Protein AF-A0A8T0U6A4-F1 (afdb_monomer_lite)

Foldseek 3Di:
DDDDDDDDDDDDDDPDDPPVLVVLVVQLVVCCVVLVVLLVVLVVQLVVLVVVLVVLLVVLVVVLVVLVVDQDPDDPVVNVVSVVVSVVSVVVNVVSNVVSVVSNVLSVLLSVVSVVLSVCSSPDDPVVNVVLVVLQVVLVVCLLVVVLVVSVVSCVVVVNPSSHDSVVSVLVVVCVVCVVVLNLVSVLVVCVVCVVVCVVVVPCSNVLSLLSVLLVCLVVVVLVVSVVSCVVRVVVCCVPQVVLSVLSNCCNVQDCPHPPPSNNCVVNNCSVVPDPPSDPVPCPPPD

Secondary structure (DSSP, 8-state):
-PPPP-PPPPPPPPPPPPPHHHHHHHHHHHHHHHHHHHHHHHHHHHHHHHHHHHHHHHHHHHHHHHHHHS---S-HHHHHHHHHHHHHHHHHHHHHHHHHHHHHHHHHHHHHHHHHHHHHTTTS-HHHHHHHHHHHHHHHHHHHTT-HHHHHHHHHHTT-GGGS-HHHHHHHHHHHHHHHTT--HHHHHHHHHTHHHHHHTT--HHHHHHHHHHHHHHHTT-HHHHHHHIIIIIGGGHHHHHHHHHHHHGGGTS-TT---GGG-HHHHTTTTTS---TT-TT-----

Sequence (287 aa):
MEMAIDTPSPSPPTPPTPPAAAGRQTRAAESVRLEHQLVRVPLEALRSTVRSNHRLAEKEIAAALSSASVAPAESSAAAVDHLTSLVSRLHGLKRKMEEGARAEELQVQRCRARLDRLATASTGDDAEWEDLRLKRILVDYMLRMSYYDSATKLAETSGIQDLVDIDVFQDAKRVIDSLQNNEVTPALAWCAENKSRLKKSKSKLEFLLRLQEFVEFVKAKNCIQAIAYARKYLAPWGSNHMKELQRVTATLVFRSNTNCAPYKVSSIFSVLSYDMPLCDESDNSWR

Structure (mmCIF, N/CA/C/O backbone):
data_AF-A0A8T0U6A4-F1
#
_entry.id   AF-A0A8T0U6A4-F1
#
loop_
_atom_site.group_PDB
_atom_site.id
_atom_site.type_symbol
_atom_site.label_atom_id
_atom_site.label_alt_id
_atom_site.label_comp_id
_atom_site.label_asym_id
_atom_site.label_entity_id
_atom_site.label_seq_id
_atom_site.pdbx_PDB_ins_code
_atom_site.Cartn_x
_atom_site.Cartn_y
_atom_site.Cartn_z
_atom_site.occupancy
_atom_site.B_iso_or_equiv
_atom_site.auth_seq_id
_atom_site.auth_comp_id
_atom_site.auth_asym_id
_atom_site.auth_atom_id
_atom_site.pdbx_PDB_model_num
ATOM 1 N N . MET A 1 1 ? 68.633 16.604 -65.726 1.00 43.47 1 MET A N 1
ATOM 2 C CA . MET A 1 1 ? 67.679 17.598 -65.198 1.00 43.47 1 MET A CA 1
ATOM 3 C C . MET A 1 1 ? 66.443 16.798 -64.827 1.00 43.47 1 MET A C 1
ATOM 5 O O . MET A 1 1 ? 65.710 16.385 -65.714 1.00 43.47 1 MET A O 1
ATOM 9 N N . GLU A 1 2 ? 66.389 16.366 -63.567 1.00 36.31 2 GLU A N 1
ATOM 10 C CA . GLU A 1 2 ? 65.436 15.373 -63.058 1.00 36.31 2 GLU A CA 1
ATOM 11 C C . GLU A 1 2 ? 64.015 15.929 -62.962 1.00 36.31 2 GLU A C 1
ATOM 13 O O . GLU A 1 2 ? 63.811 17.091 -62.613 1.00 36.31 2 GLU A O 1
ATOM 18 N N . MET A 1 3 ? 63.043 15.069 -63.265 1.00 41.69 3 MET A N 1
ATOM 19 C CA . MET A 1 3 ? 61.620 15.322 -63.078 1.00 41.69 3 MET A CA 1
ATOM 20 C C . MET A 1 3 ? 61.223 14.995 -61.636 1.00 41.69 3 MET A C 1
ATOM 22 O O . MET A 1 3 ? 61.371 13.856 -61.198 1.00 41.69 3 MET A O 1
ATOM 26 N N . ALA A 1 4 ? 60.710 15.989 -60.912 1.00 44.31 4 ALA A N 1
ATOM 27 C CA . ALA A 1 4 ? 60.176 15.817 -59.566 1.00 44.31 4 ALA A CA 1
ATOM 28 C C . ALA A 1 4 ? 58.795 15.143 -59.620 1.00 44.31 4 ALA A C 1
ATOM 30 O O . ALA A 1 4 ? 57.884 15.619 -60.297 1.00 44.31 4 ALA A O 1
ATOM 31 N N . ILE A 1 5 ? 58.670 14.021 -58.914 1.00 45.41 5 ILE A N 1
ATOM 32 C CA . ILE A 1 5 ? 57.432 13.269 -58.708 1.00 45.41 5 ILE A CA 1
ATOM 33 C C . ILE A 1 5 ? 56.738 13.870 -57.483 1.00 45.41 5 ILE A C 1
ATOM 35 O O . ILE A 1 5 ? 57.308 13.870 -56.393 1.00 45.41 5 ILE A O 1
ATOM 39 N N . ASP A 1 6 ? 55.523 14.375 -57.674 1.00 43.72 6 ASP A N 1
ATOM 40 C CA . ASP A 1 6 ? 54.660 14.885 -56.608 1.00 43.72 6 ASP A CA 1
ATOM 41 C C . ASP A 1 6 ? 54.090 13.696 -55.812 1.00 43.72 6 ASP A C 1
ATOM 43 O O . ASP A 1 6 ? 53.331 12.879 -56.342 1.00 43.72 6 ASP A O 1
ATOM 47 N N . THR A 1 7 ? 54.491 13.548 -54.549 1.00 49.56 7 THR A N 1
ATOM 48 C CA . THR A 1 7 ? 53.938 12.551 -53.621 1.00 49.56 7 THR A CA 1
ATOM 49 C C . THR A 1 7 ? 52.838 13.182 -52.761 1.00 49.56 7 THR A C 1
ATOM 51 O O . THR A 1 7 ? 53.032 14.267 -52.212 1.00 49.56 7 THR A O 1
ATOM 54 N N . PRO A 1 8 ? 51.670 12.529 -52.595 1.00 49.62 8 PRO A N 1
ATOM 55 C CA . PRO A 1 8 ? 50.579 13.096 -51.816 1.00 49.62 8 PRO A CA 1
ATOM 56 C C . PRO A 1 8 ? 50.888 13.046 -50.313 1.00 49.62 8 PRO A C 1
ATOM 58 O O . PRO A 1 8 ? 51.375 12.047 -49.781 1.00 49.62 8 PRO A O 1
ATOM 61 N N . SER A 1 9 ? 50.577 14.152 -49.639 1.00 55.91 9 SER A N 1
ATOM 62 C CA . SER A 1 9 ? 50.736 14.356 -48.197 1.00 55.91 9 SER A CA 1
ATOM 63 C C . SER A 1 9 ? 49.860 13.384 -47.379 1.00 55.91 9 SER A C 1
ATOM 65 O O . SER A 1 9 ? 48.707 13.154 -47.760 1.00 55.91 9 SER A O 1
ATOM 67 N N . PRO A 1 10 ? 50.350 12.808 -46.262 1.00 52.75 10 PRO A N 1
ATOM 68 C CA . PRO A 1 10 ? 49.577 11.868 -45.457 1.00 52.75 10 PRO A CA 1
ATOM 69 C C . PRO A 1 10 ? 48.440 12.577 -44.707 1.00 52.75 10 PRO A C 1
ATOM 71 O O . PRO A 1 10 ? 48.623 13.632 -44.101 1.00 52.75 10 PRO A O 1
ATOM 74 N N . SER A 1 11 ? 47.253 11.974 -44.741 1.00 55.38 11 SER A N 1
ATOM 75 C CA . SER A 1 11 ? 46.065 12.432 -44.016 1.00 55.38 11 SER A CA 1
ATOM 76 C C . SER A 1 11 ? 46.308 12.451 -42.495 1.00 55.38 11 SER A C 1
ATOM 78 O O . SER A 1 11 ? 47.029 11.587 -41.989 1.00 55.38 11 SER A O 1
ATOM 80 N N . PRO A 1 12 ? 45.703 13.390 -41.741 1.00 59.47 12 PRO A N 1
ATOM 81 C CA . PRO A 1 12 ? 45.878 13.455 -40.294 1.00 59.47 12 PRO A CA 1
ATOM 82 C C . PRO A 1 12 ? 45.283 12.212 -39.607 1.00 59.47 12 PRO A C 1
ATOM 84 O O . PRO A 1 12 ? 44.279 11.672 -40.080 1.00 59.47 12 PRO A O 1
ATOM 87 N N . PRO A 1 13 ? 45.868 11.752 -38.484 1.00 52.31 13 PRO A N 1
ATOM 88 C CA . PRO A 1 13 ? 45.377 10.581 -37.772 1.00 52.31 13 PRO A CA 1
ATOM 89 C C . PRO A 1 13 ? 43.981 10.854 -37.204 1.00 52.31 13 PRO A C 1
ATOM 91 O O . PRO A 1 13 ? 43.768 11.815 -36.462 1.00 52.31 13 PRO A O 1
ATOM 94 N N . THR A 1 14 ? 43.023 9.991 -37.539 1.00 57.00 14 THR A N 1
ATOM 95 C CA . THR A 1 14 ? 41.711 9.945 -36.886 1.00 57.00 14 THR A CA 1
ATOM 96 C C . THR A 1 14 ? 41.885 9.736 -35.378 1.00 57.00 14 THR A C 1
ATOM 98 O O . THR A 1 14 ? 42.681 8.878 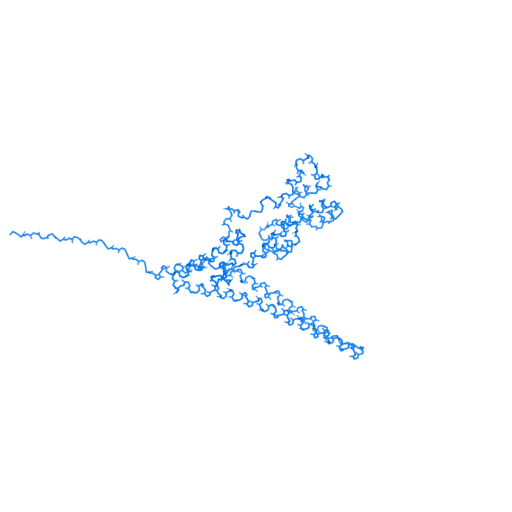-34.983 1.00 57.00 14 THR A O 1
ATOM 101 N N . PRO A 1 15 ? 41.160 10.483 -34.523 1.00 54.88 15 PRO A N 1
ATOM 102 C CA . PRO A 1 15 ? 41.257 10.320 -33.078 1.00 54.88 15 PRO A CA 1
ATOM 103 C C . PRO A 1 15 ? 40.839 8.897 -32.675 1.00 54.88 15 PRO A C 1
ATOM 105 O O . PRO A 1 15 ? 39.949 8.322 -33.309 1.00 54.88 15 PRO A O 1
ATOM 108 N N . PRO A 1 16 ? 41.457 8.312 -31.633 1.00 53.31 16 PRO A N 1
ATOM 109 C CA . PRO A 1 16 ? 41.106 6.975 -31.183 1.00 53.31 16 PRO A CA 1
ATOM 110 C C . PRO A 1 16 ? 39.655 6.970 -30.696 1.00 53.31 16 PRO A C 1
ATOM 112 O O . PRO A 1 16 ? 39.298 7.684 -29.758 1.00 53.31 16 PRO A O 1
ATOM 115 N N . THR A 1 17 ? 38.814 6.156 -31.333 1.00 56.62 17 THR A N 1
ATOM 116 C CA . THR A 1 17 ? 37.479 5.826 -30.835 1.00 56.62 17 THR A CA 1
ATOM 117 C C . THR A 1 17 ? 37.635 5.298 -29.406 1.00 56.62 17 THR A C 1
ATOM 119 O O . THR A 1 17 ? 38.432 4.376 -29.195 1.00 56.62 17 THR A O 1
ATOM 122 N N . PRO A 1 18 ? 36.936 5.859 -28.402 1.00 56.78 18 PRO A N 1
ATOM 123 C CA . PRO A 1 18 ? 37.034 5.350 -27.041 1.00 56.78 18 PRO A CA 1
ATOM 124 C C . PRO A 1 18 ? 36.658 3.861 -27.030 1.00 56.78 18 PRO A C 1
ATOM 126 O O . PRO A 1 18 ? 35.748 3.453 -27.759 1.00 56.78 18 PRO A O 1
ATOM 129 N N . PRO A 1 19 ? 37.345 3.018 -26.238 1.00 58.72 19 PRO A N 1
ATOM 130 C CA . PRO A 1 19 ? 37.074 1.590 -26.237 1.00 58.72 19 PRO A CA 1
ATOM 131 C C . PRO A 1 19 ? 35.617 1.364 -25.822 1.00 58.72 19 PRO A C 1
ATOM 133 O O . PRO A 1 19 ? 35.186 1.848 -24.777 1.00 58.72 19 PRO A O 1
ATOM 136 N N . ALA A 1 20 ? 34.858 0.593 -26.607 1.00 59.44 20 ALA A N 1
ATOM 137 C CA . ALA A 1 20 ? 33.451 0.265 -26.332 1.00 59.44 20 ALA A CA 1
ATOM 138 C C . ALA A 1 20 ? 33.221 -0.325 -24.919 1.00 59.44 20 ALA A C 1
ATOM 140 O O . ALA A 1 20 ? 32.107 -0.326 -24.403 1.00 59.44 20 ALA A O 1
ATOM 141 N N . ALA A 1 21 ? 34.277 -0.825 -24.270 1.00 57.69 21 ALA A N 1
ATOM 142 C CA . ALA A 1 21 ? 34.279 -1.243 -22.870 1.00 57.69 21 ALA A CA 1
ATOM 143 C C . ALA A 1 21 ? 34.135 -0.071 -21.871 1.00 57.69 21 ALA A C 1
ATOM 145 O O . ALA A 1 21 ? 33.3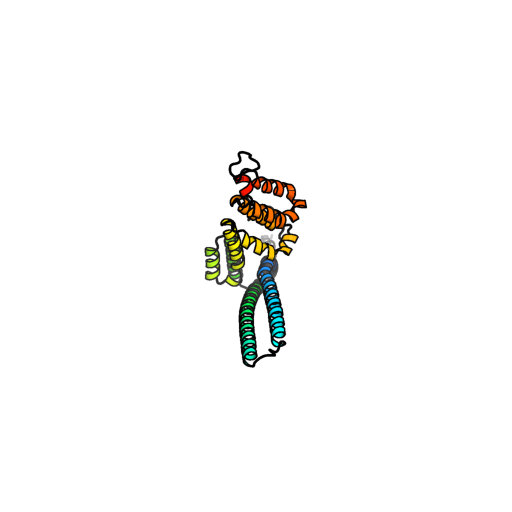97 -0.195 -20.898 1.00 57.69 21 ALA A O 1
ATOM 146 N N . ALA A 1 22 ? 34.774 1.077 -22.126 1.00 60.47 22 ALA A N 1
ATOM 147 C CA . ALA A 1 22 ? 34.663 2.268 -21.279 1.00 60.47 22 ALA A CA 1
ATOM 148 C C . ALA A 1 22 ? 33.272 2.918 -21.389 1.00 60.47 22 ALA A C 1
ATOM 150 O O . ALA A 1 22 ? 32.715 3.351 -20.380 1.00 60.47 22 ALA A O 1
ATOM 151 N N . GLY A 1 23 ? 32.680 2.913 -22.593 1.00 61.97 23 GLY A N 1
ATOM 152 C CA . GLY A 1 23 ? 31.286 3.321 -22.825 1.00 61.97 23 GLY A CA 1
ATOM 153 C C . GLY A 1 23 ? 30.270 2.415 -22.114 1.00 61.97 23 GLY A C 1
ATOM 154 O O . GLY A 1 23 ? 29.317 2.893 -21.504 1.00 61.97 23 GLY A O 1
ATOM 155 N N . ARG A 1 24 ? 30.512 1.096 -22.105 1.00 61.75 24 ARG A N 1
ATOM 156 C CA . ARG A 1 24 ? 29.677 0.134 -21.364 1.00 61.75 24 ARG A CA 1
ATOM 157 C C . ARG A 1 24 ? 29.789 0.294 -19.846 1.00 61.75 24 ARG A C 1
ATOM 159 O O . ARG A 1 24 ? 28.775 0.233 -19.161 1.00 61.75 24 ARG A O 1
ATOM 166 N N . GLN A 1 25 ? 30.978 0.578 -19.313 1.00 62.91 25 GLN A N 1
ATOM 167 C CA . GLN A 1 25 ? 31.161 0.843 -17.877 1.00 62.91 25 GLN A CA 1
ATOM 168 C C . GLN A 1 25 ? 30.504 2.148 -17.412 1.00 62.91 25 GLN A C 1
ATOM 170 O O . GLN A 1 25 ? 29.907 2.181 -16.336 1.00 62.91 25 GLN A O 1
ATOM 175 N N . THR A 1 26 ? 30.571 3.210 -18.217 1.00 66.81 26 THR A N 1
ATOM 176 C CA . THR A 1 26 ? 29.887 4.480 -17.917 1.00 66.81 26 THR A CA 1
ATOM 177 C C . THR A 1 26 ? 28.368 4.320 -17.957 1.00 66.81 26 THR A C 1
ATOM 179 O O . THR A 1 26 ? 27.692 4.742 -17.020 1.00 66.81 26 THR A O 1
ATOM 182 N N . ARG A 1 27 ? 27.828 3.598 -18.945 1.00 65.12 27 ARG A N 1
ATOM 183 C CA . ARG A 1 27 ? 26.396 3.268 -19.013 1.00 65.12 27 ARG A CA 1
ATOM 184 C C . ARG A 1 27 ? 25.928 2.367 -17.873 1.00 65.12 27 ARG A C 1
ATOM 186 O O . ARG A 1 27 ? 24.860 2.611 -17.315 1.00 65.12 27 ARG A O 1
ATOM 193 N N . ALA A 1 28 ? 26.706 1.358 -17.486 1.00 65.75 28 ALA A N 1
ATOM 194 C CA . ALA A 1 28 ? 26.390 0.523 -16.329 1.00 65.75 28 ALA A CA 1
ATOM 195 C C . ALA A 1 28 ? 26.332 1.364 -15.042 1.00 65.75 28 ALA A C 1
ATOM 197 O O . ALA A 1 28 ? 25.401 1.222 -14.254 1.00 65.75 28 ALA A O 1
ATOM 198 N N . ALA A 1 29 ? 27.263 2.305 -14.860 1.00 69.75 29 ALA A N 1
ATOM 199 C CA . ALA A 1 29 ? 27.257 3.219 -13.719 1.00 69.75 29 ALA A CA 1
ATOM 200 C C . ALA A 1 29 ? 26.043 4.173 -13.717 1.00 69.75 29 ALA A C 1
ATOM 202 O O . ALA A 1 29 ? 25.448 4.420 -12.665 1.00 69.75 29 ALA A O 1
ATOM 203 N N . GLU A 1 30 ? 25.638 4.687 -14.880 1.00 70.94 30 GLU A N 1
ATOM 204 C CA . GLU A 1 30 ? 24.429 5.511 -15.028 1.00 70.94 30 GLU A CA 1
ATOM 205 C C . GLU A 1 30 ? 23.143 4.712 -14.803 1.00 70.94 30 GLU A C 1
ATOM 207 O O . GLU A 1 30 ? 22.223 5.186 -14.136 1.00 70.94 30 GLU A O 1
ATOM 212 N N . SER A 1 31 ? 23.101 3.477 -15.298 1.00 67.69 31 SER A N 1
ATOM 213 C CA . SER A 1 31 ? 21.979 2.556 -15.118 1.00 67.69 31 SER A CA 1
ATOM 214 C C . SER A 1 31 ? 21.826 2.182 -13.650 1.00 67.69 31 SER A C 1
ATOM 216 O O . SER A 1 31 ? 20.740 2.310 -13.101 1.00 67.69 31 SER A O 1
ATOM 218 N N . VAL A 1 32 ? 22.924 1.860 -12.960 1.00 68.31 32 VAL A N 1
ATOM 219 C CA . VAL A 1 32 ? 22.920 1.653 -11.506 1.00 68.31 32 VAL A CA 1
ATOM 220 C C . VAL A 1 32 ? 22.419 2.901 -10.779 1.00 68.31 32 VAL A C 1
ATOM 222 O O . VAL A 1 32 ? 21.601 2.780 -9.873 1.00 68.31 32 VAL A O 1
ATOM 225 N N . ARG A 1 33 ? 22.829 4.110 -11.180 1.00 70.06 33 ARG A N 1
ATOM 226 C CA . ARG A 1 33 ? 22.338 5.355 -10.560 1.00 70.06 33 ARG A CA 1
ATOM 227 C C . ARG A 1 33 ? 20.836 5.574 -10.746 1.00 70.06 33 ARG A C 1
ATOM 229 O O . ARG A 1 33 ? 20.164 5.949 -9.787 1.00 70.06 33 ARG A O 1
ATOM 236 N N . LEU A 1 34 ? 20.318 5.365 -11.954 1.00 68.38 34 LEU A N 1
ATOM 237 C CA . LEU A 1 34 ? 18.911 5.612 -12.284 1.00 68.38 34 LEU A CA 1
ATOM 238 C C . LEU A 1 34 ? 17.989 4.495 -11.778 1.00 68.38 34 LEU A C 1
ATOM 240 O O . LEU A 1 34 ? 16.860 4.762 -11.377 1.00 68.38 34 LEU A O 1
ATOM 244 N N . GLU A 1 35 ? 18.471 3.254 -11.745 1.00 69.19 35 GLU A N 1
ATOM 245 C CA . GLU A 1 35 ? 17.674 2.084 -11.373 1.00 69.19 35 GLU A CA 1
ATOM 246 C C . GLU A 1 35 ? 17.830 1.674 -9.902 1.00 69.19 35 GLU A C 1
ATOM 248 O O . GLU A 1 35 ? 16.958 0.992 -9.369 1.00 69.19 35 GLU A O 1
ATOM 253 N N . HIS A 1 36 ? 18.859 2.144 -9.184 1.00 68.38 36 HIS A N 1
ATOM 254 C CA . HIS A 1 36 ? 18.979 1.929 -7.734 1.00 68.38 36 HIS A CA 1
ATOM 255 C C . HIS A 1 36 ? 17.750 2.448 -6.971 1.00 68.38 36 HIS A C 1
ATOM 257 O O . HIS A 1 36 ? 17.272 1.802 -6.036 1.00 68.38 36 HIS A O 1
ATOM 263 N N . GLN A 1 37 ? 17.184 3.585 -7.393 1.00 68.06 37 GLN A N 1
ATOM 264 C CA . GLN A 1 37 ? 15.957 4.118 -6.790 1.00 68.06 37 GLN A CA 1
ATOM 265 C C . GLN A 1 37 ? 14.749 3.184 -6.986 1.00 68.06 37 GLN A C 1
ATOM 267 O O . GLN A 1 37 ? 13.815 3.227 -6.191 1.00 68.06 37 GLN A O 1
ATOM 272 N N . LEU A 1 38 ? 14.786 2.289 -7.979 1.00 73.12 38 LEU A N 1
ATOM 273 C CA . LEU A 1 38 ? 13.710 1.338 -8.276 1.00 73.12 38 LEU A CA 1
ATOM 274 C C . LEU A 1 38 ? 13.779 0.068 -7.421 1.00 73.12 38 LEU A C 1
ATOM 276 O O . LEU A 1 38 ? 12.761 -0.582 -7.205 1.00 73.12 38 LEU A O 1
ATOM 280 N N . VAL A 1 39 ? 14.950 -0.292 -6.887 1.00 83.31 39 VAL A N 1
ATOM 281 C CA . VAL A 1 39 ? 15.073 -1.400 -5.916 1.00 83.31 39 VAL A CA 1
ATOM 282 C C . VAL A 1 39 ? 14.551 -0.978 -4.539 1.00 83.31 39 VAL A C 1
ATOM 284 O O . VAL A 1 39 ? 14.139 -1.809 -3.729 1.00 83.31 39 VAL A O 1
ATOM 287 N N . ARG A 1 40 ? 14.522 0.330 -4.272 1.00 87.25 40 ARG A N 1
ATOM 288 C CA . ARG A 1 40 ? 14.129 0.885 -2.978 1.00 87.25 40 ARG A CA 1
ATOM 289 C C . ARG A 1 40 ? 12.696 0.534 -2.584 1.00 87.25 40 ARG A C 1
ATOM 291 O O . ARG A 1 40 ? 12.480 0.164 -1.435 1.00 87.25 40 ARG A O 1
ATOM 298 N N . VAL A 1 41 ? 11.741 0.643 -3.507 1.00 88.94 41 VAL A N 1
ATOM 299 C CA . VAL A 1 41 ? 10.314 0.385 -3.241 1.00 88.94 41 VAL A CA 1
ATOM 300 C C . VAL A 1 41 ? 10.069 -1.047 -2.733 1.00 88.94 41 VAL A C 1
ATOM 302 O O . VAL A 1 41 ? 9.577 -1.185 -1.611 1.00 88.94 41 VAL A O 1
ATOM 305 N N . PRO A 1 42 ? 10.467 -2.117 -3.450 1.00 91.19 42 PRO A N 1
ATOM 306 C CA . PRO A 1 42 ? 10.253 -3.491 -2.996 1.00 91.19 42 PRO A CA 1
ATOM 307 C C . PRO A 1 42 ? 11.089 -3.820 -1.757 1.00 91.19 42 PRO A C 1
ATOM 309 O O . PRO A 1 42 ? 10.643 -4.582 -0.904 1.00 91.19 42 PRO A O 1
ATOM 312 N N . LEU A 1 43 ? 12.259 -3.192 -1.577 1.00 91.81 43 LEU A N 1
ATOM 313 C CA . LEU A 1 43 ? 13.047 -3.347 -0.353 1.00 91.81 43 LEU A CA 1
ATOM 314 C C . LEU A 1 43 ? 12.346 -2.732 0.868 1.00 91.81 43 LEU A C 1
ATOM 316 O O . LEU A 1 43 ? 12.338 -3.324 1.949 1.00 91.81 43 LEU A O 1
ATOM 320 N N . GLU A 1 44 ? 11.772 -1.536 0.730 1.00 90.31 44 GLU A N 1
ATOM 321 C CA . GLU A 1 44 ? 10.986 -0.905 1.792 1.00 90.31 44 GLU A CA 1
ATOM 322 C C . GLU A 1 44 ? 9.726 -1.725 2.102 1.00 90.31 44 GLU A C 1
ATOM 324 O O . GLU A 1 44 ? 9.433 -1.945 3.282 1.00 90.31 44 GLU A O 1
ATOM 329 N N . ALA A 1 45 ? 9.046 -2.242 1.072 1.00 90.75 45 ALA A N 1
ATOM 330 C CA . ALA A 1 45 ? 7.908 -3.146 1.219 1.00 90.75 45 ALA A CA 1
ATOM 331 C C . ALA A 1 45 ? 8.303 -4.425 1.976 1.00 90.75 45 ALA A C 1
ATOM 333 O O . ALA A 1 45 ? 7.714 -4.713 3.015 1.00 90.75 45 ALA A O 1
ATOM 334 N N . LEU A 1 46 ? 9.368 -5.119 1.557 1.00 94.31 46 LEU A N 1
ATOM 335 C CA . LEU A 1 46 ? 9.899 -6.308 2.233 1.00 94.31 46 LEU A CA 1
ATOM 336 C C . LEU A 1 46 ? 10.209 -6.035 3.709 1.00 94.31 46 LEU A C 1
ATOM 338 O O . LEU A 1 46 ? 9.747 -6.751 4.596 1.00 94.31 46 LEU A O 1
ATOM 342 N N . ARG A 1 47 ? 10.942 -4.954 4.002 1.00 94.50 47 ARG A N 1
ATOM 343 C CA . ARG A 1 47 ? 11.271 -4.561 5.385 1.00 94.50 47 ARG A CA 1
ATOM 344 C C . ARG A 1 47 ? 10.027 -4.229 6.200 1.00 94.50 47 ARG A C 1
ATOM 346 O O . ARG A 1 47 ? 10.051 -4.350 7.426 1.00 94.50 47 ARG A O 1
ATOM 353 N N . SER A 1 48 ? 8.975 -3.718 5.567 1.00 91.25 48 SER A N 1
ATOM 354 C CA . SER A 1 48 ? 7.701 -3.454 6.233 1.00 91.25 48 SER A CA 1
ATOM 355 C C . SER A 1 48 ? 6.978 -4.757 6.568 1.00 91.25 48 SER A C 1
ATOM 357 O O . SER A 1 48 ? 6.629 -4.976 7.729 1.00 91.25 48 SER A O 1
ATOM 359 N N . THR A 1 49 ? 6.852 -5.646 5.584 1.00 92.38 49 THR A N 1
ATOM 360 C CA . THR A 1 49 ? 6.177 -6.940 5.698 1.00 92.38 49 THR A CA 1
ATOM 361 C C . THR A 1 49 ? 6.843 -7.822 6.749 1.00 92.38 49 THR A C 1
ATOM 363 O O . THR A 1 49 ? 6.172 -8.237 7.690 1.00 92.38 49 THR A O 1
ATOM 366 N N . VAL A 1 50 ? 8.171 -7.980 6.696 1.00 95.12 50 VAL A N 1
ATOM 367 C CA . VAL A 1 50 ? 8.937 -8.772 7.679 1.00 95.12 50 VAL A CA 1
ATOM 368 C C . VAL A 1 50 ? 8.723 -8.252 9.101 1.00 95.12 50 VAL A C 1
ATOM 370 O O . VAL A 1 50 ? 8.470 -9.022 10.025 1.00 95.12 50 VAL A O 1
ATOM 373 N N . ARG A 1 51 ? 8.770 -6.927 9.307 1.00 93.81 51 ARG A N 1
ATOM 374 C CA . ARG A 1 51 ? 8.536 -6.334 10.637 1.00 93.81 51 ARG A CA 1
ATOM 375 C C . ARG A 1 51 ? 7.112 -6.569 11.136 1.00 93.81 51 ARG A C 1
ATOM 377 O O . ARG A 1 51 ? 6.928 -6.791 12.331 1.00 93.81 51 ARG A O 1
ATOM 384 N N . SER A 1 52 ? 6.120 -6.469 10.254 1.00 91.94 52 SER A N 1
ATOM 385 C CA . SER A 1 52 ? 4.715 -6.709 10.593 1.00 91.94 52 SER A CA 1
ATOM 386 C C . SER A 1 52 ? 4.478 -8.175 10.963 1.00 91.94 52 SER A C 1
ATOM 388 O O . SER A 1 52 ? 3.955 -8.462 12.042 1.00 91.94 52 SER A O 1
ATOM 390 N N . ASN A 1 53 ? 4.950 -9.096 10.120 1.00 93.44 53 ASN A N 1
ATOM 391 C CA . ASN A 1 53 ? 4.813 -10.537 10.308 1.00 93.44 53 ASN A CA 1
ATOM 392 C C . ASN A 1 53 ? 5.529 -11.011 11.573 1.00 93.44 53 ASN A C 1
ATOM 394 O O . ASN A 1 53 ? 4.948 -11.750 12.363 1.00 93.44 53 ASN A O 1
ATOM 398 N N . HIS A 1 54 ? 6.746 -10.522 11.822 1.00 94.75 54 HIS A N 1
ATOM 399 C CA . HIS A 1 54 ? 7.493 -10.843 13.035 1.00 94.75 54 HIS A CA 1
ATOM 400 C C . HIS A 1 54 ? 6.747 -10.406 14.306 1.00 94.75 54 HIS A C 1
ATOM 402 O O . HIS A 1 54 ? 6.556 -11.212 15.212 1.00 94.75 54 HIS A O 1
ATOM 408 N N . ARG A 1 55 ? 6.227 -9.169 14.350 1.00 94.06 55 ARG A N 1
ATOM 409 C CA . ARG A 1 55 ? 5.433 -8.676 15.495 1.00 94.06 55 ARG A CA 1
ATOM 410 C C . ARG A 1 55 ? 4.149 -9.471 15.711 1.00 94.06 55 ARG A C 1
ATOM 412 O O . ARG A 1 55 ? 3.748 -9.696 16.852 1.00 94.06 55 ARG A O 1
ATOM 419 N N . LEU A 1 56 ? 3.481 -9.861 14.626 1.00 91.69 56 LEU A N 1
ATOM 420 C CA . LEU A 1 56 ? 2.287 -10.698 14.689 1.00 91.69 56 LEU A CA 1
ATOM 421 C C . LEU A 1 56 ? 2.624 -12.080 15.263 1.00 91.69 56 LEU A C 1
ATOM 423 O O . LEU A 1 56 ? 1.926 -12.541 16.164 1.00 91.69 56 LEU A O 1
ATOM 427 N N . ALA A 1 57 ? 3.704 -12.699 14.780 1.00 92.75 57 ALA A N 1
ATOM 428 C CA . ALA A 1 57 ? 4.182 -13.990 15.256 1.00 92.75 57 ALA A CA 1
ATOM 429 C C . ALA A 1 57 ? 4.510 -13.944 16.752 1.00 92.75 57 ALA A C 1
ATOM 431 O O . ALA A 1 57 ? 3.972 -14.743 17.512 1.00 92.75 57 ALA A O 1
ATOM 432 N N . GLU A 1 58 ? 5.315 -12.973 17.194 1.00 95.19 58 GLU A N 1
ATOM 433 C CA . GLU A 1 58 ? 5.672 -12.813 18.608 1.00 95.19 58 GLU A CA 1
ATOM 434 C C . GLU A 1 58 ? 4.434 -12.652 19.496 1.00 95.19 58 GLU A C 1
ATOM 436 O O . GLU A 1 58 ? 4.301 -13.339 20.509 1.00 95.19 58 GLU A O 1
ATOM 441 N N . LYS A 1 59 ? 3.491 -11.789 19.097 1.00 93.88 59 LYS A N 1
ATOM 442 C CA . LYS A 1 59 ? 2.259 -11.541 19.854 1.00 93.88 59 LYS A CA 1
ATOM 443 C C . LYS A 1 59 ? 1.397 -12.798 19.979 1.00 93.88 59 LYS A C 1
ATOM 445 O O . LYS A 1 59 ? 0.894 -13.090 21.064 1.00 93.88 59 LYS A O 1
ATOM 450 N N . GLU A 1 60 ? 1.182 -13.513 18.878 1.00 91.25 60 GLU A N 1
ATOM 451 C CA . GLU A 1 60 ? 0.313 -14.691 18.864 1.00 91.25 60 GLU A CA 1
ATOM 452 C C . GLU A 1 60 ? 0.961 -15.897 19.549 1.00 91.25 60 GLU A C 1
ATOM 454 O O . GLU A 1 60 ? 0.273 -16.604 20.282 1.00 91.25 60 GLU A O 1
ATOM 459 N N . ILE A 1 61 ? 2.275 -16.094 19.389 1.00 91.88 61 ILE A N 1
ATOM 460 C CA . ILE A 1 61 ? 3.029 -17.138 20.097 1.00 91.88 61 ILE A CA 1
ATOM 461 C C . ILE A 1 61 ? 3.006 -16.872 21.603 1.00 91.88 61 ILE A C 1
ATOM 463 O O . ILE A 1 61 ? 2.657 -17.769 22.368 1.00 91.88 61 ILE A O 1
ATOM 467 N N . ALA A 1 62 ? 3.311 -15.645 22.039 1.00 93.19 62 ALA A N 1
ATOM 468 C CA . ALA A 1 62 ? 3.287 -15.289 23.456 1.00 93.19 62 ALA A CA 1
ATOM 469 C C . ALA A 1 62 ? 1.905 -15.539 24.069 1.00 93.19 62 ALA A C 1
ATOM 471 O O . ALA A 1 62 ? 1.782 -16.172 25.114 1.00 93.19 62 ALA A O 1
ATOM 472 N N . ALA A 1 63 ? 0.849 -15.106 23.384 1.00 90.62 63 ALA A N 1
ATOM 473 C CA . ALA A 1 63 ? -0.502 -15.280 23.881 1.00 90.62 63 ALA A CA 1
ATOM 474 C C . ALA A 1 63 ? -0.985 -16.742 23.824 1.00 90.62 63 ALA A C 1
ATOM 476 O O . ALA A 1 63 ? -1.763 -17.128 24.692 1.00 90.62 63 ALA A O 1
ATOM 477 N N . ALA A 1 64 ? -0.515 -17.558 22.871 1.00 89.62 64 ALA A N 1
ATOM 478 C CA . ALA A 1 64 ? -0.762 -19.001 22.853 1.00 89.62 64 ALA A CA 1
ATOM 479 C C . ALA A 1 64 ? -0.069 -19.712 24.029 1.00 89.62 64 ALA A C 1
ATOM 481 O O . ALA A 1 64 ? -0.705 -20.523 24.705 1.00 89.62 64 ALA A O 1
ATOM 482 N N . LEU A 1 65 ? 1.191 -19.361 24.320 1.00 90.62 65 LEU A N 1
ATOM 483 C CA . LEU A 1 65 ? 1.948 -19.874 25.469 1.00 90.62 65 LEU A CA 1
ATOM 484 C C . LEU A 1 65 ? 1.285 -19.497 26.798 1.00 90.62 65 LEU A C 1
ATOM 486 O O . LEU A 1 65 ? 1.127 -20.354 27.666 1.00 90.62 65 LEU A O 1
ATOM 490 N N . SER A 1 66 ? 0.835 -18.246 26.942 1.00 90.69 66 SER A N 1
ATOM 491 C CA . SER A 1 66 ? 0.102 -17.809 28.133 1.00 90.69 66 SER A CA 1
ATOM 492 C C . SER A 1 66 ? -1.179 -18.615 28.333 1.00 90.69 66 SER A C 1
ATOM 494 O O . SER A 1 66 ? -1.401 -19.115 29.431 1.00 90.69 66 SER A O 1
ATOM 496 N N . SER A 1 67 ? -1.990 -18.818 27.289 1.00 87.12 67 SER A N 1
ATOM 497 C CA . SER A 1 67 ? -3.183 -19.667 27.411 1.00 87.12 67 SER A CA 1
ATOM 498 C C . SER A 1 67 ? -2.835 -21.120 27.731 1.00 87.12 67 SER A C 1
ATOM 500 O O . SER A 1 67 ? -3.461 -21.704 28.602 1.00 87.12 67 SER A O 1
ATOM 502 N N . ALA A 1 68 ? -1.793 -21.691 27.120 1.00 85.12 68 ALA A N 1
ATOM 503 C CA . ALA A 1 68 ? -1.370 -23.065 27.395 1.00 85.12 68 ALA A CA 1
ATOM 504 C C . ALA A 1 68 ? -0.889 -23.277 28.843 1.00 85.12 68 ALA A C 1
ATOM 506 O O . ALA A 1 68 ? -1.024 -24.377 29.372 1.00 85.12 68 ALA A O 1
ATOM 507 N N . SER A 1 69 ? -0.356 -22.236 29.491 1.00 83.19 69 SER A N 1
ATOM 508 C CA . SER A 1 69 ? 0.074 -22.296 30.895 1.00 83.19 69 SER A CA 1
ATOM 509 C C . SER A 1 69 ? -1.080 -22.292 31.908 1.00 83.19 69 SER A C 1
ATOM 511 O O . SER A 1 69 ? -0.883 -22.683 33.058 1.00 83.19 69 SER A O 1
ATOM 513 N N . VAL A 1 70 ? -2.286 -21.884 31.497 1.00 79.44 70 VAL A N 1
ATOM 514 C CA . VAL A 1 70 ? -3.483 -21.904 32.345 1.00 79.44 70 VAL A CA 1
ATOM 515 C C . VAL A 1 70 ? -4.149 -23.272 32.203 1.00 79.44 70 VAL A C 1
ATOM 517 O O . VAL A 1 70 ? -4.884 -23.529 31.252 1.00 79.44 70 VAL A O 1
ATOM 520 N N . ALA A 1 71 ? -3.873 -24.176 33.144 1.00 64.06 71 ALA A N 1
ATOM 521 C CA . ALA A 1 71 ? -4.566 -25.457 33.212 1.00 64.06 71 ALA A CA 1
ATOM 522 C C . ALA A 1 71 ? -6.014 -25.240 33.702 1.00 64.06 71 ALA A C 1
ATOM 524 O O . ALA A 1 71 ? -6.208 -24.624 34.754 1.00 64.06 71 ALA A O 1
ATOM 525 N N . PRO A 1 72 ? -7.040 -25.738 32.991 1.00 65.69 72 PRO A N 1
ATOM 526 C CA . PRO A 1 72 ? -8.406 -25.705 33.493 1.00 65.69 72 PRO A CA 1
ATOM 527 C C . PRO A 1 72 ? -8.516 -26.650 34.694 1.00 65.69 72 PRO A C 1
ATOM 529 O O . PRO A 1 72 ? -8.343 -27.860 34.568 1.00 65.69 72 PRO A O 1
ATOM 532 N N . ALA A 1 73 ? -8.763 -26.077 35.874 1.00 62.25 73 ALA A N 1
ATOM 533 C CA . ALA A 1 73 ? -8.850 -26.802 37.142 1.00 62.25 73 ALA A CA 1
ATOM 534 C C . ALA A 1 73 ? -10.162 -27.591 37.307 1.00 62.25 73 ALA A C 1
ATOM 536 O O . ALA A 1 73 ? -10.286 -28.404 38.220 1.00 62.25 73 ALA A O 1
ATOM 537 N N . GLU A 1 74 ? -11.142 -27.373 36.431 1.00 62.88 74 GLU A N 1
ATOM 538 C CA . GLU A 1 74 ? -12.493 -27.894 36.596 1.00 62.88 74 GLU A CA 1
ATOM 539 C C . GLU A 1 74 ? -12.932 -28.627 35.324 1.00 62.88 74 GLU A C 1
ATOM 541 O O . GLU A 1 74 ? -13.123 -28.013 34.282 1.00 62.88 74 GLU A O 1
ATOM 546 N N . SER A 1 75 ? -13.118 -29.948 35.431 1.00 72.94 75 SER A N 1
ATOM 547 C CA . SER A 1 75 ? -13.659 -30.855 34.402 1.00 72.94 75 SER A CA 1
ATOM 548 C C . SER A 1 75 ? -12.763 -31.191 33.194 1.00 72.94 75 SER A C 1
ATOM 550 O O . SER A 1 75 ? -12.213 -30.338 32.500 1.00 72.94 75 SER A O 1
ATOM 552 N N . SER A 1 76 ? -12.723 -32.488 32.856 1.00 78.62 76 SER A N 1
ATOM 553 C CA . SER A 1 76 ? -12.091 -32.998 31.629 1.00 78.62 76 SER A CA 1
ATOM 554 C C . SER A 1 76 ? -12.710 -32.417 30.352 1.00 78.62 76 SER A C 1
ATOM 556 O O . SER A 1 76 ? -12.016 -32.331 29.344 1.00 78.62 76 SER A O 1
ATOM 558 N N . ALA A 1 77 ? -13.988 -32.023 30.369 1.00 83.88 77 ALA A N 1
ATOM 559 C CA . ALA A 1 77 ? -14.640 -31.421 29.204 1.00 83.88 77 ALA A CA 1
ATOM 560 C C . ALA A 1 77 ? -14.105 -30.004 28.929 1.00 83.88 77 ALA A C 1
ATOM 562 O O . ALA A 1 77 ? -13.755 -29.691 27.795 1.00 83.88 77 ALA A O 1
ATOM 563 N N . ALA A 1 78 ? -13.918 -29.190 29.975 1.00 82.88 78 ALA A N 1
ATOM 564 C CA . ALA A 1 78 ? -13.362 -27.842 29.840 1.00 82.88 78 ALA A CA 1
ATOM 565 C C . ALA A 1 78 ? -11.893 -27.860 29.377 1.00 82.88 78 ALA A C 1
ATOM 567 O O . ALA A 1 78 ? -11.456 -26.975 28.641 1.00 82.88 78 ALA A O 1
ATOM 568 N N . ALA A 1 79 ? -11.134 -28.894 29.758 1.00 85.12 79 ALA A N 1
ATOM 569 C CA . ALA A 1 79 ? -9.783 -29.127 29.247 1.00 85.12 79 ALA A CA 1
ATOM 570 C C . ALA A 1 79 ? -9.756 -29.408 27.741 1.00 85.12 79 ALA A C 1
ATOM 572 O O . ALA A 1 79 ? -8.912 -28.862 27.025 1.00 85.12 79 ALA A O 1
ATOM 573 N N . VAL A 1 80 ? -10.698 -30.217 27.254 1.00 87.56 80 VAL A N 1
ATOM 574 C CA . VAL A 1 80 ? -10.838 -30.518 25.824 1.00 87.56 80 VAL A CA 1
ATOM 575 C C . VAL A 1 80 ? -11.258 -29.272 25.042 1.00 87.56 80 VAL A C 1
ATOM 577 O O . VAL A 1 80 ? -10.659 -28.988 24.004 1.00 87.56 80 VAL A O 1
ATOM 580 N N . ASP A 1 81 ? -12.204 -28.478 25.550 1.00 88.69 81 ASP A N 1
ATOM 581 C CA . ASP A 1 81 ? -12.632 -27.229 24.904 1.00 88.69 81 ASP A CA 1
ATOM 582 C C . ASP A 1 81 ? -11.489 -26.205 24.824 1.00 88.69 81 ASP A C 1
ATOM 584 O O . ASP A 1 81 ? -11.248 -25.597 23.775 1.00 88.69 81 ASP A O 1
ATOM 588 N N . HIS A 1 82 ? -10.716 -26.064 25.905 1.00 88.25 82 HIS A N 1
ATOM 589 C CA . HIS A 1 82 ? -9.552 -25.182 25.947 1.00 88.25 82 HIS A CA 1
ATOM 590 C C . HIS A 1 82 ? -8.463 -25.605 24.947 1.00 88.25 82 HIS A C 1
ATOM 592 O O . HIS A 1 82 ? -7.959 -24.774 24.187 1.00 88.25 82 HIS A O 1
ATOM 598 N N . LEU A 1 83 ? -8.133 -26.901 24.884 1.00 88.62 83 LEU A N 1
ATOM 599 C CA . LEU A 1 83 ? -7.187 -27.434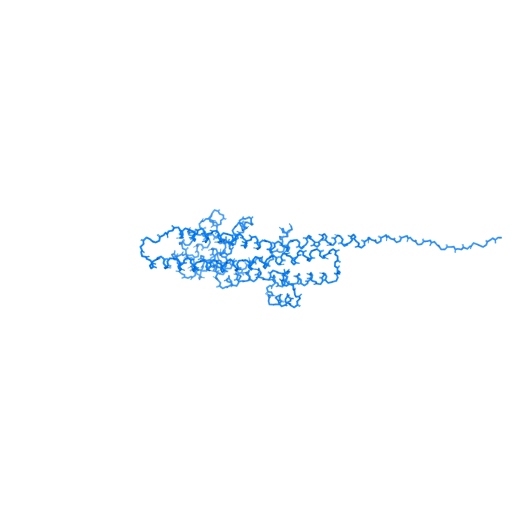 23.898 1.00 88.62 83 LEU A CA 1
ATOM 600 C C . LEU A 1 83 ? -7.697 -27.255 22.465 1.00 88.62 83 LEU A C 1
ATOM 602 O O . LEU A 1 83 ? -6.928 -26.879 21.583 1.00 88.62 83 LEU A O 1
ATOM 606 N N . THR A 1 84 ? -8.993 -27.451 22.230 1.00 92.62 84 THR A N 1
ATOM 607 C CA . THR A 1 84 ? -9.613 -27.247 20.913 1.00 92.62 84 THR A CA 1
ATOM 608 C C . THR A 1 84 ? -9.503 -25.784 20.472 1.00 92.62 84 THR A C 1
ATOM 610 O O . THR A 1 84 ? -9.148 -25.502 19.325 1.00 92.62 84 THR A O 1
ATOM 613 N N . SER A 1 85 ? -9.715 -24.840 21.394 1.00 91.38 85 SER A N 1
ATOM 614 C CA . SER A 1 85 ? -9.511 -23.405 21.157 1.00 91.38 85 SER A CA 1
ATOM 615 C C . SER A 1 85 ? -8.039 -23.050 20.890 1.00 91.38 85 SER A C 1
ATOM 617 O O . SER A 1 85 ? -7.732 -22.259 19.998 1.00 91.38 85 SER A O 1
ATOM 619 N N . LEU A 1 86 ? -7.097 -23.656 21.616 1.00 91.56 86 LEU A N 1
ATOM 620 C CA . LEU A 1 86 ? -5.664 -23.472 21.365 1.00 91.56 86 LEU A CA 1
ATOM 621 C C . LEU A 1 86 ? -5.253 -23.983 19.983 1.00 91.56 86 LEU A C 1
ATOM 623 O O . LEU A 1 86 ? -4.549 -23.293 19.247 1.00 91.56 86 LEU A O 1
ATOM 627 N N . VAL A 1 87 ? -5.720 -25.173 19.610 1.00 93.25 87 VAL A N 1
ATOM 628 C CA . VAL A 1 87 ? -5.452 -25.777 18.303 1.00 93.25 87 VAL A CA 1
ATOM 629 C C . VAL A 1 87 ? -6.040 -24.923 17.180 1.00 93.25 87 VAL A C 1
ATOM 631 O O . VAL A 1 87 ? -5.355 -24.669 16.188 1.00 93.25 87 VAL A O 1
ATOM 634 N N . SER A 1 88 ? -7.272 -24.424 17.322 1.00 93.69 88 SER A N 1
ATOM 635 C CA . SER A 1 88 ? -7.881 -23.547 16.313 1.00 93.69 88 SER A CA 1
ATOM 636 C C . SER A 1 88 ? -7.105 -22.234 16.158 1.00 93.69 88 SER A C 1
ATOM 638 O O . SER A 1 88 ? -6.838 -21.797 15.035 1.00 93.69 88 SER A O 1
ATOM 640 N N . ARG A 1 89 ? -6.637 -21.654 17.270 1.00 91.69 89 ARG A N 1
ATOM 641 C CA . ARG A 1 89 ? -5.782 -20.465 17.266 1.00 91.69 89 ARG A CA 1
ATOM 642 C C . ARG A 1 89 ? -4.437 -20.716 16.583 1.00 91.69 89 ARG A C 1
ATOM 644 O O . ARG A 1 89 ? -4.022 -19.897 15.764 1.00 91.69 89 ARG A O 1
ATOM 651 N N . LEU A 1 90 ? -3.774 -21.836 16.875 1.00 92.69 90 LEU A N 1
ATOM 652 C CA . LEU A 1 90 ? -2.503 -22.211 16.246 1.00 92.69 90 LEU A CA 1
ATOM 653 C C . LEU A 1 90 ? -2.660 -22.469 14.743 1.00 92.69 90 LEU A C 1
ATOM 655 O O . LEU A 1 90 ? -1.815 -22.036 13.963 1.00 92.69 90 LEU A O 1
ATOM 659 N N . HIS A 1 91 ? -3.760 -23.091 14.312 1.00 95.12 91 HIS A N 1
ATOM 660 C CA . HIS A 1 91 ? -4.080 -23.210 12.888 1.00 95.12 91 HIS A CA 1
ATOM 661 C C . HIS A 1 91 ? -4.296 -21.842 12.228 1.00 95.12 91 HIS A C 1
ATOM 663 O O . HIS A 1 91 ? -3.781 -21.598 11.136 1.00 95.12 91 HIS A O 1
ATOM 669 N N . GLY A 1 92 ? -5.000 -20.927 12.901 1.00 94.38 92 GLY A N 1
ATOM 670 C CA . GLY A 1 92 ? -5.164 -19.549 12.440 1.00 94.38 92 GLY A CA 1
ATOM 671 C C . GLY A 1 92 ? -3.830 -18.807 12.317 1.00 94.38 92 GLY A C 1
ATOM 672 O O . GLY A 1 92 ? -3.593 -18.126 11.320 1.00 94.38 92 GLY A O 1
ATOM 673 N N . LEU A 1 93 ? -2.932 -18.977 13.292 1.00 92.81 93 LEU A N 1
ATOM 674 C CA . LEU A 1 93 ? -1.581 -18.419 13.248 1.00 92.81 93 LEU A CA 1
ATOM 675 C C . LEU A 1 93 ? -0.768 -19.009 12.092 1.00 92.81 93 LEU A C 1
ATOM 677 O O . LEU A 1 93 ? -0.192 -18.248 11.323 1.00 92.81 93 LEU A O 1
ATOM 681 N N . LYS A 1 94 ? -0.762 -20.338 11.928 1.00 95.31 94 LYS A N 1
ATOM 682 C CA . LYS A 1 94 ? -0.075 -21.016 10.820 1.00 95.31 94 LYS A CA 1
ATOM 683 C C . LYS A 1 94 ? -0.506 -20.437 9.474 1.00 95.31 94 LYS A C 1
ATOM 685 O O . LYS A 1 94 ? 0.343 -20.045 8.681 1.00 95.31 94 LYS A O 1
ATOM 690 N N . ARG A 1 95 ? -1.817 -20.304 9.249 1.00 96.06 95 ARG A N 1
ATOM 691 C CA . ARG A 1 95 ? -2.356 -19.725 8.012 1.00 96.06 95 ARG A CA 1
ATOM 692 C C . ARG A 1 95 ? -1.872 -18.289 7.784 1.00 96.06 95 ARG A C 1
ATOM 694 O O . ARG A 1 95 ? -1.413 -17.977 6.690 1.00 96.06 95 ARG A O 1
ATOM 701 N N . LYS A 1 96 ? -1.919 -17.437 8.815 1.00 94.50 96 LYS A N 1
ATOM 702 C CA . LYS A 1 96 ? -1.423 -16.051 8.732 1.00 94.50 96 LYS A CA 1
ATOM 703 C C . LYS A 1 96 ? 0.079 -15.987 8.444 1.00 94.50 96 LYS A C 1
ATOM 705 O O . LYS A 1 96 ? 0.510 -15.140 7.671 1.00 94.50 96 LYS A O 1
ATOM 710 N N . MET A 1 97 ? 0.871 -16.882 9.035 1.00 93.62 97 MET A N 1
ATOM 711 C CA . MET A 1 97 ? 2.313 -16.963 8.782 1.00 93.62 97 MET A CA 1
ATOM 712 C C . MET A 1 97 ? 2.617 -17.398 7.350 1.00 93.62 97 MET A C 1
ATOM 714 O O . MET A 1 97 ? 3.512 -16.840 6.729 1.00 93.62 97 MET A O 1
ATOM 718 N N . GLU A 1 98 ? 1.858 -18.345 6.797 1.00 95.69 98 GLU A N 1
ATOM 719 C CA . GLU A 1 98 ? 1.997 -18.741 5.393 1.00 95.69 98 GLU A CA 1
ATOM 720 C C . GLU A 1 98 ? 1.604 -17.609 4.433 1.00 95.69 98 GLU A C 1
ATOM 722 O O . GLU A 1 98 ? 2.268 -17.395 3.423 1.00 95.69 98 GLU A O 1
ATOM 727 N N . GLU A 1 99 ? 0.535 -16.865 4.732 1.00 95.31 99 GLU A N 1
ATOM 728 C CA . GLU A 1 99 ? 0.145 -15.668 3.970 1.00 95.31 99 GLU A CA 1
ATOM 729 C C . GLU A 1 99 ? 1.243 -14.593 4.026 1.00 95.31 99 GLU A C 1
ATOM 731 O O . GLU A 1 99 ? 1.633 -14.060 2.986 1.00 95.31 99 GLU A O 1
ATOM 736 N N . GLY A 1 100 ? 1.809 -14.353 5.211 1.00 94.62 100 GLY A N 1
ATOM 737 C CA . GLY A 1 100 ? 2.946 -13.458 5.403 1.00 94.62 100 GLY A CA 1
ATOM 738 C C . GLY A 1 100 ? 4.198 -13.895 4.636 1.00 94.62 100 GLY A C 1
ATOM 739 O O . GLY A 1 100 ? 4.804 -13.073 3.954 1.00 94.62 100 GLY A O 1
ATOM 740 N N . ALA A 1 101 ? 4.541 -15.185 4.676 1.00 95.12 101 ALA A N 1
ATOM 741 C CA . ALA A 1 101 ? 5.690 -15.744 3.966 1.00 95.12 101 ALA A CA 1
ATOM 742 C C . ALA A 1 101 ? 5.547 -15.612 2.442 1.00 95.12 101 ALA A C 1
ATOM 744 O O . ALA A 1 101 ? 6.501 -15.230 1.771 1.00 95.12 101 ALA A O 1
ATOM 745 N N . ARG A 1 102 ? 4.348 -15.849 1.886 1.00 96.00 102 ARG A N 1
ATOM 746 C CA . ARG A 1 102 ? 4.084 -15.617 0.452 1.00 96.00 102 ARG A CA 1
ATOM 747 C C . ARG A 1 102 ? 4.257 -14.144 0.074 1.00 96.00 102 ARG A C 1
ATOM 749 O O . ARG A 1 102 ? 4.800 -13.848 -0.986 1.00 96.00 102 ARG A O 1
ATOM 756 N N . ALA A 1 103 ? 3.811 -13.223 0.931 1.00 93.50 103 ALA A N 1
ATOM 757 C CA . ALA A 1 103 ? 3.981 -11.792 0.698 1.00 93.50 103 ALA A CA 1
ATOM 758 C C . ALA A 1 103 ? 5.459 -11.364 0.756 1.00 93.50 103 ALA A C 1
ATOM 760 O O . ALA A 1 103 ? 5.877 -10.523 -0.036 1.00 93.50 103 ALA A O 1
ATOM 761 N N . GLU A 1 104 ? 6.254 -11.938 1.662 1.00 94.69 104 GLU A N 1
ATOM 762 C CA . GLU A 1 104 ? 7.705 -11.714 1.722 1.00 94.69 104 GLU A CA 1
ATOM 763 C C . GLU A 1 104 ? 8.412 -12.262 0.479 1.00 94.69 104 GLU A C 1
ATOM 765 O O . GLU A 1 104 ? 9.180 -11.529 -0.145 1.00 94.69 104 GLU A O 1
ATOM 770 N N . GLU A 1 105 ? 8.101 -13.498 0.079 1.00 95.81 105 GLU A N 1
ATOM 771 C CA . GLU A 1 105 ? 8.681 -14.145 -1.104 1.00 95.81 105 GLU A CA 1
ATOM 772 C C . GLU A 1 105 ? 8.428 -13.325 -2.373 1.00 95.81 105 GLU A C 1
ATOM 774 O O . GLU A 1 105 ? 9.350 -13.093 -3.149 1.00 95.81 105 GLU A O 1
ATOM 779 N N . LEU A 1 106 ? 7.216 -12.784 -2.542 1.00 93.69 106 LEU A N 1
ATOM 780 C CA . LEU A 1 106 ? 6.900 -11.896 -3.663 1.00 93.69 106 LEU A CA 1
ATOM 781 C C . LEU A 1 106 ? 7.813 -10.658 -3.700 1.00 93.69 106 LEU A C 1
ATOM 783 O O . LEU A 1 106 ? 8.299 -10.269 -4.763 1.00 93.69 106 LEU A O 1
ATOM 787 N N . GLN A 1 107 ? 8.072 -10.024 -2.553 1.00 93.25 107 GLN A N 1
ATOM 788 C CA . GLN A 1 107 ? 8.956 -8.854 -2.515 1.00 93.25 107 GLN A CA 1
ATOM 789 C C . GLN A 1 107 ? 10.422 -9.240 -2.751 1.00 93.25 107 GLN A C 1
ATOM 791 O O . GLN A 1 107 ? 11.143 -8.511 -3.433 1.00 93.25 107 GLN A O 1
ATOM 796 N N . VAL A 1 108 ? 10.861 -10.403 -2.254 1.00 94.94 108 VAL A N 1
ATOM 797 C CA . VAL A 1 108 ? 12.198 -10.952 -2.534 1.00 94.94 108 VAL A CA 1
ATOM 798 C C . VAL A 1 108 ? 12.366 -11.246 -4.024 1.00 94.94 108 VAL A C 1
ATOM 800 O O . VAL A 1 108 ? 13.382 -10.853 -4.600 1.00 94.94 108 VAL A O 1
ATOM 803 N N . GLN A 1 109 ? 11.370 -11.863 -4.664 1.00 94.81 109 GLN A N 1
ATOM 804 C CA . GLN A 1 109 ? 11.346 -12.117 -6.104 1.00 94.81 109 GLN A CA 1
ATOM 805 C C . GLN A 1 109 ? 11.503 -10.812 -6.891 1.00 94.81 109 GLN A C 1
ATOM 807 O O . GLN A 1 109 ? 12.371 -10.724 -7.758 1.00 94.81 109 GLN A O 1
ATOM 812 N N . ARG A 1 110 ? 10.740 -9.767 -6.548 1.00 93.44 110 ARG A N 1
ATOM 813 C CA . ARG A 1 110 ? 10.854 -8.442 -7.183 1.00 93.44 110 ARG A CA 1
ATOM 814 C C . ARG A 1 110 ? 12.230 -7.812 -6.983 1.00 93.44 110 ARG A C 1
ATOM 816 O O . ARG A 1 110 ? 12.812 -7.293 -7.936 1.00 93.44 110 ARG A O 1
ATOM 823 N N . CYS A 1 111 ? 12.779 -7.871 -5.767 1.00 92.56 111 CYS A N 1
ATOM 824 C CA . CYS A 1 111 ? 14.138 -7.401 -5.494 1.00 92.56 111 CYS A CA 1
ATOM 825 C C . CYS A 1 111 ? 15.167 -8.150 -6.348 1.00 92.56 111 CYS A C 1
ATOM 827 O O . CYS A 1 111 ? 16.018 -7.511 -6.965 1.00 92.56 111 CYS A O 1
ATOM 829 N N . ARG A 1 112 ? 15.072 -9.483 -6.418 1.00 92.75 112 ARG A N 1
ATOM 830 C CA . ARG A 1 112 ? 15.974 -10.318 -7.216 1.00 92.75 112 ARG A CA 1
ATOM 831 C C . ARG A 1 112 ? 15.861 -9.990 -8.699 1.00 92.75 112 ARG A C 1
ATOM 833 O O . ARG A 1 112 ? 16.877 -9.681 -9.303 1.00 92.75 112 ARG A O 1
ATOM 840 N N . ALA A 1 113 ? 14.651 -9.949 -9.254 1.00 91.62 113 ALA A N 1
ATOM 841 C CA . ALA A 1 113 ? 14.441 -9.638 -10.664 1.00 91.62 113 ALA A CA 1
ATOM 842 C C . ALA A 1 113 ? 15.068 -8.287 -11.043 1.00 91.62 113 ALA A C 1
ATOM 844 O O . ALA A 1 113 ? 15.728 -8.176 -12.071 1.00 91.62 113 ALA A O 1
ATOM 845 N N . ARG A 1 114 ? 14.932 -7.261 -10.193 1.00 89.94 114 ARG A N 1
ATOM 846 C CA . ARG A 1 114 ? 15.529 -5.935 -10.435 1.00 89.94 114 ARG A CA 1
ATOM 847 C C . ARG A 1 114 ? 17.057 -5.940 -10.294 1.00 89.94 114 ARG A C 1
ATOM 849 O O . ARG A 1 114 ? 17.732 -5.281 -11.081 1.00 89.94 114 ARG A O 1
ATOM 856 N N . LEU A 1 115 ? 17.608 -6.689 -9.337 1.00 88.31 115 LEU A N 1
ATOM 857 C CA . LEU A 1 115 ? 19.059 -6.844 -9.171 1.00 88.31 115 LEU A CA 1
ATOM 858 C C . LEU A 1 115 ? 19.697 -7.635 -10.319 1.00 88.31 115 LEU A C 1
ATOM 860 O O . LEU A 1 115 ? 20.745 -7.233 -10.817 1.00 88.31 115 LEU A O 1
ATOM 864 N N . ASP A 1 116 ? 19.051 -8.703 -10.780 1.00 87.44 116 ASP A N 1
ATOM 865 C CA . ASP A 1 116 ? 19.515 -9.491 -11.922 1.00 87.44 116 ASP A CA 1
ATOM 866 C C . ASP A 1 116 ? 19.551 -8.619 -13.185 1.00 87.44 116 ASP A C 1
ATOM 868 O O . ASP A 1 116 ? 20.530 -8.636 -13.931 1.00 87.44 116 ASP A O 1
ATOM 872 N N . ARG A 1 117 ? 18.543 -7.754 -13.382 1.00 84.25 117 ARG A N 1
ATOM 873 C CA . ARG A 1 117 ? 18.537 -6.784 -14.492 1.00 84.25 117 ARG A CA 1
ATOM 874 C C . ARG A 1 117 ? 19.697 -5.796 -14.415 1.00 84.25 117 ARG A C 1
ATOM 876 O O . ARG A 1 117 ? 20.381 -5.593 -15.421 1.00 84.25 117 ARG A O 1
ATOM 883 N N . LEU A 1 118 ? 19.964 -5.251 -13.231 1.00 82.38 118 LEU A N 1
ATOM 884 C CA . LEU A 1 118 ? 21.123 -4.391 -12.985 1.00 82.38 118 LEU A CA 1
ATOM 885 C C . LEU A 1 118 ? 22.449 -5.107 -13.279 1.00 82.38 118 LEU A C 1
ATOM 887 O O . LEU A 1 118 ? 23.343 -4.519 -13.885 1.00 82.38 118 LEU A O 1
ATOM 891 N N . ALA A 1 119 ? 22.573 -6.381 -12.901 1.00 82.62 119 ALA A N 1
ATOM 892 C CA . ALA A 1 119 ? 23.768 -7.179 -13.168 1.00 82.62 119 ALA A CA 1
ATOM 893 C C . ALA A 1 119 ? 23.974 -7.425 -14.675 1.00 82.62 119 ALA A C 1
ATOM 895 O O . ALA A 1 119 ? 25.096 -7.322 -15.180 1.00 82.62 119 ALA A O 1
ATOM 896 N N . THR A 1 120 ? 22.892 -7.676 -15.420 1.00 80.25 120 THR A N 1
ATOM 897 C CA . THR A 1 120 ? 22.952 -7.876 -16.879 1.00 80.25 120 THR A CA 1
ATOM 898 C C . THR A 1 120 ? 23.243 -6.597 -17.670 1.00 80.25 120 THR A C 1
ATOM 900 O O . THR A 1 120 ? 23.728 -6.691 -18.793 1.00 80.25 120 THR A O 1
ATOM 903 N N . ALA A 1 121 ? 23.065 -5.405 -17.086 1.00 74.19 121 ALA A N 1
ATOM 904 C CA . ALA A 1 121 ? 23.327 -4.123 -17.757 1.00 74.19 121 ALA A CA 1
ATOM 905 C C . ALA A 1 121 ? 24.790 -3.944 -18.219 1.00 74.19 121 ALA A C 1
ATOM 907 O O . ALA A 1 121 ? 25.074 -3.126 -19.087 1.00 74.19 121 ALA A O 1
ATOM 908 N N . SER A 1 122 ? 25.730 -4.697 -17.637 1.00 68.44 122 SER A N 1
ATOM 909 C CA . SER A 1 122 ? 27.156 -4.635 -18.000 1.00 68.44 122 SER A CA 1
ATOM 910 C C . SER A 1 122 ? 27.566 -5.641 -19.086 1.00 68.44 122 SER A C 1
ATOM 912 O O . SER A 1 122 ? 28.685 -5.560 -19.590 1.00 68.44 122 SER A O 1
ATOM 914 N N . THR A 1 123 ? 26.708 -6.616 -19.408 1.00 71.50 123 THR A N 1
ATOM 915 C CA . THR A 1 123 ? 27.071 -7.802 -20.213 1.00 71.50 123 THR A CA 1
ATOM 916 C C . THR A 1 123 ? 26.052 -8.186 -21.291 1.00 71.50 123 THR A C 1
ATOM 918 O O . THR A 1 123 ? 26.406 -8.957 -22.180 1.00 71.50 123 THR A O 1
ATOM 921 N N . GLY A 1 124 ? 24.818 -7.681 -21.218 1.00 66.25 124 GLY A N 1
ATOM 922 C CA . GLY A 1 124 ? 23.713 -8.043 -22.108 1.00 66.25 124 GLY A CA 1
ATOM 923 C C . GLY A 1 124 ? 23.725 -7.350 -23.472 1.00 66.25 124 GLY A C 1
ATOM 924 O O . GLY A 1 124 ? 24.515 -6.437 -23.713 1.00 66.25 124 GLY A O 1
ATOM 925 N N . ASP A 1 125 ? 22.824 -7.802 -24.351 1.00 72.50 125 ASP A N 1
ATOM 926 C CA . ASP A 1 125 ? 22.524 -7.133 -25.618 1.00 72.50 125 ASP A CA 1
ATOM 927 C C . ASP A 1 125 ? 21.905 -5.751 -25.360 1.00 72.50 125 ASP A C 1
ATOM 929 O O . ASP A 1 125 ? 20.949 -5.596 -24.592 1.00 72.50 125 ASP A O 1
ATOM 933 N N . ASP A 1 126 ? 22.473 -4.738 -26.008 1.00 72.44 126 ASP A N 1
ATOM 934 C CA . ASP A 1 126 ? 22.159 -3.336 -25.762 1.00 72.44 126 ASP A CA 1
ATOM 935 C C . ASP A 1 126 ? 20.717 -2.990 -26.161 1.00 72.44 126 ASP A C 1
ATOM 937 O O . ASP A 1 126 ? 20.105 -2.126 -25.527 1.00 72.44 126 ASP A O 1
ATOM 941 N N . ALA A 1 127 ? 20.174 -3.667 -27.181 1.00 82.06 127 ALA A N 1
ATOM 942 C CA . ALA A 1 127 ? 18.844 -3.403 -27.725 1.00 82.06 127 ALA A CA 1
ATOM 943 C C . ALA A 1 127 ? 17.719 -3.939 -26.826 1.00 82.06 127 ALA A C 1
ATOM 945 O O . ALA A 1 127 ? 16.789 -3.201 -26.497 1.00 82.06 127 ALA A O 1
ATOM 946 N N . GLU A 1 128 ? 17.817 -5.197 -26.383 1.00 83.25 128 GLU A N 1
ATOM 947 C CA . GLU A 1 128 ? 16.832 -5.802 -25.475 1.00 83.25 128 GLU A CA 1
ATOM 948 C C . GLU A 1 128 ? 16.780 -5.076 -24.127 1.00 83.25 128 GLU A C 1
ATOM 950 O O . GLU A 1 128 ? 15.708 -4.899 -23.539 1.00 83.25 128 GLU A O 1
ATOM 955 N N . TRP A 1 129 ? 17.938 -4.621 -23.638 1.00 82.75 129 TRP A N 1
ATOM 956 C CA . TRP A 1 129 ? 18.023 -3.901 -22.374 1.00 82.75 129 TRP A CA 1
ATOM 957 C C . TRP A 1 129 ? 17.334 -2.528 -22.442 1.00 82.75 129 TRP A C 1
ATOM 959 O O . TRP A 1 129 ? 16.546 -2.197 -21.550 1.00 82.75 129 TRP A O 1
ATOM 969 N N . GLU A 1 130 ? 17.566 -1.743 -23.504 1.00 84.50 130 GLU A N 1
ATOM 970 C CA . GLU A 1 130 ? 16.881 -0.451 -23.681 1.00 84.50 130 GLU A CA 1
ATOM 971 C C . GLU A 1 130 ? 15.380 -0.611 -23.937 1.00 84.50 130 GLU A C 1
ATOM 973 O O . GLU A 1 130 ? 14.592 0.168 -23.400 1.00 84.50 130 GLU A O 1
ATOM 978 N N . ASP A 1 131 ? 14.956 -1.624 -24.697 1.00 89.50 131 ASP A N 1
ATOM 979 C CA . ASP A 1 131 ? 13.532 -1.889 -24.936 1.00 89.50 131 ASP A CA 1
ATOM 980 C C . ASP A 1 131 ? 12.789 -2.198 -23.624 1.00 89.50 131 ASP A C 1
ATOM 982 O O . ASP A 1 131 ? 11.745 -1.607 -23.325 1.00 89.50 131 ASP A O 1
ATOM 986 N N . LEU A 1 132 ? 13.360 -3.057 -22.776 1.00 89.00 132 LEU A N 1
ATOM 987 C CA . LEU A 1 132 ? 12.773 -3.381 -21.476 1.00 89.00 132 LEU A CA 1
ATOM 988 C C . LEU A 1 132 ? 12.726 -2.163 -20.546 1.00 89.00 132 LEU A C 1
ATOM 990 O O . LEU A 1 132 ? 11.731 -1.932 -19.850 1.00 89.00 132 LEU A O 1
ATOM 994 N N . ARG A 1 133 ? 13.801 -1.369 -20.543 1.00 87.75 133 ARG A N 1
ATOM 995 C CA . ARG A 1 133 ? 13.888 -0.125 -19.775 1.00 87.75 133 ARG A CA 1
ATOM 996 C C . ARG A 1 133 ? 12.834 0.878 -20.222 1.00 87.75 133 ARG A C 1
ATOM 998 O O . ARG A 1 133 ? 12.164 1.462 -19.368 1.00 87.75 133 ARG A O 1
ATOM 1005 N N . LEU A 1 134 ? 12.662 1.054 -21.530 1.00 91.12 134 LEU A N 1
ATOM 1006 C CA . LEU A 1 134 ? 11.644 1.924 -22.105 1.00 91.12 134 LEU A CA 1
ATOM 1007 C C . LEU A 1 134 ? 10.243 1.466 -21.699 1.00 91.12 134 LEU A C 1
ATOM 1009 O O . LEU A 1 134 ? 9.467 2.277 -21.198 1.00 91.12 134 LEU A O 1
ATOM 1013 N N . LYS A 1 135 ? 9.933 0.171 -21.834 1.00 94.19 135 LYS A N 1
ATOM 1014 C CA . LYS A 1 135 ? 8.639 -0.395 -21.415 1.00 94.19 135 LYS A CA 1
ATOM 1015 C C . LYS A 1 135 ? 8.361 -0.142 -19.937 1.00 94.19 135 LYS A C 1
ATOM 1017 O O . LYS A 1 135 ? 7.260 0.269 -19.586 1.00 94.19 135 LYS A O 1
ATOM 1022 N N . ARG A 1 136 ? 9.361 -0.319 -19.069 1.00 92.00 136 ARG A N 1
ATOM 1023 C CA . ARG A 1 136 ? 9.238 -0.022 -17.634 1.00 92.00 136 ARG A CA 1
ATOM 1024 C C . ARG A 1 136 ? 8.946 1.459 -17.375 1.00 92.00 136 ARG A C 1
ATOM 1026 O O . ARG A 1 136 ? 8.049 1.763 -16.595 1.00 92.00 136 ARG A O 1
ATOM 1033 N N . ILE A 1 137 ? 9.683 2.371 -18.018 1.00 91.25 137 ILE A N 1
ATOM 1034 C CA . ILE A 1 137 ? 9.459 3.824 -17.897 1.00 91.25 137 ILE A CA 1
ATOM 1035 C C . ILE A 1 137 ? 8.056 4.190 -18.384 1.00 91.25 137 ILE A C 1
ATOM 1037 O O . ILE A 1 137 ? 7.364 4.972 -17.738 1.00 91.25 137 ILE A O 1
ATOM 1041 N N . LEU A 1 138 ? 7.617 3.594 -19.491 1.00 95.56 138 LEU A N 1
ATOM 1042 C CA . LEU A 1 138 ? 6.285 3.810 -20.035 1.00 95.56 138 LEU A CA 1
ATOM 1043 C C . LEU A 1 138 ? 5.199 3.336 -19.060 1.00 95.56 138 LEU A C 1
ATOM 1045 O O . LEU A 1 138 ? 4.249 4.075 -18.822 1.00 95.56 138 LEU A O 1
ATOM 1049 N N . VAL A 1 139 ? 5.362 2.164 -18.436 1.00 96.12 139 VAL A N 1
ATOM 1050 C CA . VAL A 1 139 ? 4.442 1.689 -17.389 1.00 96.12 139 VAL A CA 1
ATOM 1051 C C . VAL A 1 139 ? 4.392 2.665 -16.208 1.00 96.12 139 VAL A C 1
ATOM 1053 O O . VAL A 1 139 ? 3.298 3.044 -15.799 1.00 96.12 139 VAL A O 1
ATOM 1056 N N . ASP A 1 140 ? 5.534 3.118 -15.682 1.00 93.00 140 ASP A N 1
ATOM 1057 C CA . ASP A 1 140 ? 5.570 4.094 -14.577 1.00 93.00 140 ASP A CA 1
ATOM 1058 C C . ASP A 1 140 ? 4.875 5.414 -14.954 1.00 93.00 140 ASP A C 1
ATOM 1060 O O . ASP A 1 140 ? 4.045 5.919 -14.194 1.00 93.00 140 ASP A O 1
ATOM 1064 N N . TYR A 1 141 ? 5.132 5.929 -16.159 1.00 94.81 141 TYR A N 1
ATOM 1065 C CA . TYR A 1 141 ? 4.451 7.112 -16.682 1.00 94.81 141 TYR A CA 1
ATOM 1066 C C . TYR A 1 141 ? 2.932 6.911 -16.744 1.00 94.81 141 TYR A C 1
ATOM 1068 O O . TYR A 1 141 ? 2.170 7.737 -16.245 1.00 94.81 141 TYR A O 1
ATOM 1076 N N . MET A 1 142 ? 2.478 5.792 -17.308 1.00 96.62 142 MET A N 1
ATOM 1077 C CA . MET A 1 142 ? 1.056 5.473 -17.419 1.00 96.62 142 MET A CA 1
ATOM 1078 C C . MET A 1 142 ? 0.385 5.387 -16.045 1.00 96.62 142 MET A C 1
ATOM 1080 O O . MET A 1 142 ? -0.715 5.909 -15.879 1.00 96.62 142 MET A O 1
ATOM 1084 N N . LEU A 1 143 ? 1.054 4.806 -15.046 1.00 94.94 143 LEU A N 1
ATOM 1085 C CA . LEU A 1 143 ? 0.548 4.739 -13.673 1.00 94.94 143 LEU A CA 1
ATOM 1086 C C . LEU A 1 143 ? 0.416 6.130 -13.030 1.00 94.94 143 LEU A C 1
ATOM 1088 O O . LEU A 1 143 ? -0.591 6.401 -12.377 1.00 94.94 143 LEU A O 1
ATOM 1092 N N . ARG A 1 144 ? 1.381 7.034 -13.251 1.00 92.44 144 ARG A N 1
ATOM 1093 C CA . ARG A 1 144 ? 1.309 8.433 -12.775 1.00 92.44 144 ARG A CA 1
ATOM 1094 C C . ARG A 1 144 ? 0.201 9.229 -13.460 1.00 92.44 144 ARG A C 1
ATOM 1096 O O . ARG A 1 144 ? -0.448 10.042 -12.811 1.00 92.44 144 ARG A O 1
ATOM 1103 N N . MET A 1 145 ? -0.051 8.952 -14.738 1.00 94.12 145 MET A N 1
ATOM 1104 C CA . MET A 1 145 ? -1.130 9.565 -15.522 1.00 94.12 145 MET A CA 1
ATOM 1105 C C . MET A 1 145 ? -2.493 8.884 -15.331 1.00 94.12 145 MET A C 1
ATOM 1107 O O . MET A 1 145 ? -3.440 9.203 -16.043 1.00 94.12 145 MET A O 1
ATOM 1111 N N . SER A 1 146 ? -2.621 7.966 -14.366 1.00 93.19 146 SER A N 1
ATOM 1112 C CA . SER A 1 146 ? -3.859 7.229 -14.065 1.00 93.19 146 SER A CA 1
ATOM 1113 C C . SER A 1 146 ? -4.353 6.275 -15.169 1.00 93.19 146 SER A C 1
ATOM 1115 O O . SER A 1 146 ? -5.496 5.819 -15.139 1.00 93.19 146 SER A O 1
ATOM 1117 N N . TYR A 1 147 ? -3.498 5.894 -16.122 1.00 95.81 147 TYR A N 1
ATOM 1118 C CA . TYR A 1 147 ? -3.781 4.890 -17.157 1.00 95.81 147 TYR A CA 1
ATOM 1119 C C . TYR A 1 147 ? -3.508 3.458 -16.656 1.00 95.81 147 TYR A C 1
ATOM 1121 O O . TYR A 1 147 ? -2.700 2.723 -17.229 1.00 95.81 147 TYR A O 1
ATOM 1129 N N . TYR A 1 148 ? -4.172 3.057 -15.567 1.00 94.56 148 TYR A N 1
ATOM 1130 C CA . TYR A 1 148 ? -3.886 1.814 -14.834 1.00 94.56 148 TYR A CA 1
ATOM 1131 C C . TYR A 1 148 ? -4.100 0.532 -15.649 1.00 94.56 148 TYR A C 1
ATOM 1133 O O . TYR A 1 148 ? -3.257 -0.366 -15.607 1.00 94.56 148 TYR A O 1
ATOM 1141 N N . ASP A 1 149 ? -5.196 0.443 -16.404 1.00 96.38 149 ASP A N 1
ATOM 1142 C CA . ASP A 1 149 ? -5.532 -0.762 -17.175 1.00 96.38 149 ASP A CA 1
ATOM 1143 C C . ASP A 1 149 ? -4.518 -0.989 -18.296 1.00 96.38 149 ASP A C 1
ATOM 1145 O O . ASP A 1 149 ? -3.971 -2.081 -18.456 1.00 96.38 149 ASP A O 1
ATOM 1149 N N . SER A 1 150 ? -4.192 0.079 -19.023 1.00 97.44 150 SER A N 1
ATOM 1150 C CA . SER A 1 150 ? -3.197 0.052 -20.090 1.00 97.44 150 SER A CA 1
ATOM 1151 C C . SER A 1 150 ? -1.794 -0.255 -19.546 1.00 97.44 150 SER A C 1
ATOM 1153 O O . SER A 1 150 ? -1.061 -1.030 -20.159 1.00 97.44 150 SER A O 1
ATOM 1155 N N . ALA A 1 151 ? -1.429 0.298 -18.382 1.00 97.38 151 ALA A N 1
ATOM 1156 C CA . ALA A 1 151 ? -0.159 0.012 -17.712 1.00 97.38 151 ALA A CA 1
ATOM 1157 C C . ALA A 1 151 ? -0.055 -1.466 -17.305 1.00 97.38 151 ALA A C 1
ATOM 1159 O O . ALA A 1 151 ? 0.960 -2.118 -17.556 1.00 97.38 151 ALA A O 1
ATOM 1160 N N . THR A 1 152 ? -1.135 -2.005 -16.732 1.00 97.31 152 THR A N 1
ATOM 1161 C CA . THR A 1 152 ? -1.244 -3.420 -16.355 1.00 97.31 152 THR A CA 1
ATOM 1162 C C . THR A 1 152 ? -1.117 -4.306 -17.586 1.00 97.31 152 THR A C 1
ATOM 1164 O O . THR A 1 152 ? -0.323 -5.248 -17.590 1.00 97.31 152 THR A O 1
ATOM 1167 N N . LYS A 1 153 ? -1.813 -3.952 -18.673 1.00 97.88 153 LYS A N 1
ATOM 1168 C CA . LYS A 1 153 ? -1.772 -4.735 -19.904 1.00 97.88 153 LYS A CA 1
ATOM 1169 C C . LYS A 1 153 ? -0.385 -4.758 -20.534 1.00 97.88 153 LYS A C 1
ATOM 1171 O O . LYS A 1 153 ? 0.075 -5.829 -20.914 1.00 97.88 153 LYS A O 1
ATOM 1176 N N . LEU A 1 154 ? 0.296 -3.612 -20.595 1.00 97.31 154 LEU A N 1
ATOM 1177 C CA . LEU A 1 154 ? 1.664 -3.522 -21.107 1.00 97.31 154 LEU A CA 1
ATOM 1178 C C . LEU A 1 154 ? 2.644 -4.351 -20.264 1.00 97.31 154 LEU A C 1
ATOM 1180 O O . LEU A 1 154 ? 3.530 -5.009 -20.818 1.00 97.31 154 LEU A O 1
ATOM 1184 N N . ALA A 1 155 ? 2.483 -4.338 -18.938 1.00 97.12 155 ALA A N 1
ATOM 1185 C CA . ALA A 1 155 ? 3.325 -5.111 -18.035 1.00 97.12 155 ALA A CA 1
ATOM 1186 C C . ALA A 1 155 ? 3.135 -6.625 -18.208 1.00 97.12 155 ALA A C 1
ATOM 1188 O O . ALA A 1 155 ? 4.123 -7.359 -18.228 1.00 97.12 155 ALA A O 1
ATOM 1189 N N . GLU A 1 156 ? 1.892 -7.080 -18.383 1.00 97.19 156 GLU A N 1
ATOM 1190 C CA . GLU A 1 156 ? 1.552 -8.478 -18.671 1.00 97.19 156 GLU A CA 1
ATOM 1191 C C . GLU A 1 156 ? 2.098 -8.934 -20.024 1.00 97.19 156 GLU A C 1
ATOM 1193 O O . GLU A 1 156 ? 2.803 -9.938 -20.097 1.00 97.19 156 GLU A O 1
ATOM 1198 N N . THR A 1 157 ? 1.818 -8.189 -21.100 1.00 97.00 157 THR A N 1
ATOM 1199 C CA . THR A 1 157 ? 2.238 -8.578 -22.458 1.00 97.00 157 THR A CA 1
ATOM 1200 C C . THR A 1 157 ? 3.751 -8.574 -22.623 1.00 97.00 157 THR A C 1
ATOM 1202 O O . THR A 1 157 ? 4.275 -9.287 -23.472 1.00 97.00 157 THR A O 1
ATOM 1205 N N . SER A 1 158 ? 4.453 -7.771 -21.822 1.00 94.81 158 SER A N 1
ATOM 1206 C CA . SER A 1 158 ? 5.915 -7.681 -21.843 1.00 94.81 158 SER A CA 1
ATOM 1207 C C . SER A 1 158 ? 6.597 -8.562 -20.792 1.00 94.81 158 SER A C 1
ATOM 1209 O O . SER A 1 158 ? 7.823 -8.608 -20.765 1.00 94.81 158 SER A O 1
ATOM 1211 N N . GLY A 1 159 ? 5.843 -9.222 -19.903 1.00 95.00 159 GLY A N 1
ATOM 1212 C CA . GLY A 1 159 ? 6.401 -10.043 -18.822 1.00 95.00 159 GLY A CA 1
ATOM 1213 C C . GLY A 1 159 ? 7.247 -9.262 -17.806 1.00 95.00 159 GLY A C 1
ATOM 1214 O O . GLY A 1 159 ? 8.204 -9.805 -17.261 1.00 95.00 159 GLY A O 1
ATOM 1215 N N . ILE A 1 160 ? 6.931 -7.984 -17.557 1.00 94.31 160 ILE A N 1
ATOM 1216 C CA . ILE A 1 160 ? 7.724 -7.089 -16.685 1.00 94.31 160 ILE A CA 1
ATOM 1217 C C . ILE A 1 160 ? 7.063 -6.780 -15.342 1.00 94.31 160 ILE A C 1
ATOM 1219 O O . ILE A 1 160 ? 7.450 -5.818 -14.682 1.00 94.31 160 ILE A O 1
ATOM 1223 N N . GLN A 1 161 ? 6.081 -7.578 -14.921 1.00 94.38 161 GLN A N 1
ATOM 1224 C CA . GLN A 1 161 ? 5.308 -7.344 -13.694 1.00 94.38 161 GLN A CA 1
ATOM 1225 C C . GLN A 1 161 ? 6.191 -7.223 -12.437 1.00 94.38 161 GLN A C 1
ATOM 1227 O O . GLN A 1 161 ? 5.914 -6.394 -11.577 1.00 94.38 161 GLN A O 1
ATOM 1232 N N . ASP A 1 162 ? 7.300 -7.966 -12.363 1.00 93.56 162 ASP A N 1
ATOM 1233 C CA . ASP A 1 162 ? 8.239 -7.900 -11.231 1.00 93.56 162 ASP A CA 1
ATOM 1234 C C . ASP A 1 162 ? 9.125 -6.637 -11.233 1.00 93.56 162 ASP A C 1
ATOM 1236 O O . ASP A 1 162 ? 9.737 -6.267 -10.222 1.00 93.56 162 ASP A O 1
ATOM 1240 N N . LEU A 1 163 ? 9.192 -5.937 -12.368 1.00 91.75 163 LEU A N 1
ATOM 1241 C CA . LEU A 1 163 ? 10.030 -4.753 -12.577 1.00 91.75 163 LEU A CA 1
ATOM 1242 C C . LEU A 1 163 ? 9.271 -3.434 -12.385 1.00 91.75 163 LEU A C 1
ATOM 1244 O O . LEU A 1 163 ? 9.887 -2.371 -12.461 1.00 91.75 163 LEU A O 1
ATOM 1248 N N . VAL A 1 164 ? 7.960 -3.498 -12.149 1.00 93.00 164 VAL A N 1
ATOM 1249 C CA . VAL A 1 164 ? 7.067 -2.340 -12.011 1.00 93.00 164 VAL A CA 1
ATOM 1250 C C . VAL A 1 164 ? 6.298 -2.410 -10.691 1.00 93.00 164 VAL A C 1
ATOM 1252 O O . VAL A 1 164 ? 6.149 -3.479 -10.106 1.00 93.00 164 VAL A O 1
ATOM 1255 N N . ASP A 1 165 ? 5.814 -1.266 -10.212 1.00 92.19 165 ASP A N 1
ATOM 1256 C CA . ASP A 1 165 ? 5.185 -1.125 -8.888 1.00 92.19 165 ASP A CA 1
ATOM 1257 C C . ASP A 1 165 ? 3.659 -0.909 -8.990 1.00 92.19 165 ASP A C 1
ATOM 1259 O O . ASP A 1 165 ? 3.096 -0.041 -8.327 1.00 92.19 165 ASP A O 1
ATOM 1263 N N . ILE A 1 166 ? 2.974 -1.665 -9.862 1.00 93.56 166 ILE A N 1
ATOM 1264 C CA . ILE A 1 166 ? 1.539 -1.473 -10.177 1.00 93.56 166 ILE A CA 1
ATOM 1265 C C . ILE A 1 166 ? 0.659 -1.483 -8.918 1.00 93.56 166 ILE A C 1
ATOM 1267 O O . ILE A 1 166 ? -0.228 -0.643 -8.781 1.00 93.56 166 ILE A O 1
ATOM 1271 N N . ASP A 1 167 ? 0.913 -2.403 -7.991 1.00 91.81 167 ASP A N 1
ATOM 1272 C CA . ASP A 1 167 ? 0.181 -2.548 -6.729 1.00 91.81 167 ASP A CA 1
ATOM 1273 C C . ASP A 1 167 ? 0.271 -1.294 -5.852 1.00 91.81 167 ASP A C 1
ATOM 1275 O O . ASP A 1 167 ? -0.740 -0.841 -5.317 1.00 91.81 167 ASP A O 1
ATOM 1279 N N . VAL A 1 168 ? 1.447 -0.666 -5.787 1.00 90.38 168 VAL A N 1
ATOM 1280 C CA . VAL A 1 168 ? 1.655 0.581 -5.032 1.00 90.38 168 VAL A CA 1
ATOM 1281 C C . VAL A 1 168 ? 0.784 1.708 -5.588 1.00 90.38 168 VAL A C 1
ATOM 1283 O O . VAL A 1 168 ? 0.171 2.471 -4.836 1.00 90.38 168 VAL A O 1
ATOM 1286 N N . PHE A 1 169 ? 0.692 1.806 -6.915 1.00 92.75 169 PHE A N 1
ATOM 1287 C CA . PHE A 1 169 ? -0.149 2.801 -7.575 1.00 92.75 169 PHE A CA 1
ATOM 1288 C C . PHE A 1 169 ? -1.644 2.474 -7.470 1.00 92.75 169 PHE A C 1
ATOM 1290 O O . PHE A 1 169 ? -2.449 3.396 -7.359 1.00 92.75 169 PHE A O 1
ATOM 1297 N N . GLN A 1 170 ? -2.031 1.196 -7.451 1.00 92.56 170 GLN A N 1
ATOM 1298 C CA . GLN A 1 170 ? -3.418 0.784 -7.204 1.00 92.56 170 GLN A CA 1
ATOM 1299 C C . GLN A 1 170 ? -3.865 1.088 -5.767 1.00 92.56 170 GLN A C 1
ATOM 1301 O O . GLN A 1 170 ? -4.997 1.525 -5.553 1.00 92.56 170 GLN A O 1
ATOM 1306 N N . ASP A 1 171 ? -2.984 0.921 -4.780 1.00 89.56 171 ASP A N 1
ATOM 1307 C CA . ASP A 1 171 ? -3.260 1.327 -3.400 1.00 89.56 171 ASP A CA 1
ATOM 1308 C C . ASP A 1 171 ? -3.444 2.846 -3.290 1.00 89.56 171 ASP A C 1
ATOM 1310 O O . ASP A 1 171 ? -4.396 3.311 -2.657 1.00 89.56 171 ASP A O 1
ATOM 1314 N N . ALA A 1 172 ? -2.590 3.626 -3.963 1.00 90.00 172 ALA A N 1
ATOM 1315 C CA . ALA A 1 172 ? -2.748 5.077 -4.045 1.00 90.00 172 ALA A CA 1
ATOM 1316 C C . ALA A 1 172 ? -4.064 5.467 -4.739 1.00 90.00 172 ALA A C 1
ATOM 1318 O O . ALA A 1 172 ? -4.800 6.310 -4.223 1.00 90.00 172 ALA A O 1
ATOM 1319 N N . LYS A 1 173 ? -4.404 4.805 -5.854 1.00 90.94 173 LYS A N 1
ATOM 1320 C CA . LYS A 1 173 ? -5.673 4.987 -6.568 1.00 90.94 173 LYS A CA 1
ATOM 1321 C C . LYS A 1 173 ? -6.867 4.766 -5.644 1.00 90.94 173 LYS A C 1
ATOM 1323 O O . LYS A 1 173 ? -7.752 5.606 -5.601 1.00 90.94 173 LYS A O 1
ATOM 1328 N N . ARG A 1 174 ? -6.871 3.693 -4.843 1.00 90.38 174 ARG A N 1
ATOM 1329 C CA . ARG A 1 174 ? -7.956 3.404 -3.888 1.00 90.38 174 ARG A CA 1
ATOM 1330 C C . ARG A 1 174 ? -8.181 4.559 -2.910 1.00 90.38 174 ARG A C 1
ATOM 1332 O O . ARG A 1 174 ? -9.324 4.913 -2.625 1.00 90.38 174 ARG A O 1
ATOM 1339 N N . VAL A 1 175 ? -7.100 5.149 -2.397 1.00 88.88 175 VAL A N 1
ATOM 1340 C CA . VAL A 1 175 ? -7.179 6.311 -1.499 1.00 88.88 175 VAL A CA 1
ATOM 1341 C C . VAL A 1 175 ? -7.718 7.537 -2.240 1.00 88.88 175 VAL A C 1
ATOM 1343 O O . VAL A 1 175 ? -8.585 8.223 -1.707 1.00 88.88 175 VAL A O 1
ATOM 1346 N N . ILE A 1 176 ? -7.254 7.791 -3.466 1.00 87.12 176 ILE A N 1
ATOM 1347 C CA . ILE A 1 176 ? -7.723 8.907 -4.302 1.00 87.12 176 ILE A CA 1
ATOM 1348 C C . ILE A 1 176 ? -9.216 8.761 -4.627 1.00 87.12 176 ILE A C 1
ATOM 1350 O O . ILE A 1 176 ? -9.973 9.704 -4.407 1.00 87.12 176 ILE A O 1
ATOM 1354 N N . ASP A 1 177 ? -9.653 7.582 -5.069 1.00 87.31 177 ASP A N 1
ATOM 1355 C CA . ASP A 1 177 ? -11.057 7.281 -5.374 1.00 87.31 177 ASP A CA 1
ATOM 1356 C C . ASP A 1 177 ? -11.943 7.484 -4.129 1.00 87.31 177 ASP A C 1
ATOM 1358 O O . ASP A 1 177 ? -13.029 8.057 -4.208 1.00 87.31 177 ASP A O 1
ATOM 1362 N N . SER A 1 178 ? -11.459 7.081 -2.947 1.00 85.94 178 SER A N 1
ATOM 1363 C CA . SER A 1 178 ? -12.170 7.306 -1.677 1.00 85.94 178 SER A CA 1
ATOM 1364 C C . SER A 1 178 ? -12.336 8.800 -1.389 1.00 85.94 178 SER A C 1
ATOM 1366 O O . SER A 1 178 ? -13.427 9.253 -1.046 1.00 85.94 178 SER A O 1
ATOM 1368 N N . LEU A 1 179 ? -11.283 9.596 -1.602 1.00 84.31 179 LEU A N 1
ATOM 1369 C CA . LEU A 1 179 ? -11.341 11.047 -1.421 1.00 84.31 179 LEU A CA 1
ATOM 1370 C C . LEU A 1 179 ? -12.303 11.722 -2.404 1.00 84.31 179 LEU A C 1
ATOM 1372 O O . LEU A 1 179 ? -13.027 12.633 -2.003 1.00 84.31 179 LEU A O 1
ATOM 1376 N N . GLN A 1 180 ? -12.364 11.258 -3.655 1.00 82.69 180 GLN A N 1
ATOM 1377 C CA . GLN A 1 180 ? -13.341 11.735 -4.644 1.00 82.69 180 GLN A CA 1
ATOM 1378 C C . GLN A 1 180 ? -14.786 11.441 -4.215 1.00 82.69 180 GLN A C 1
ATOM 1380 O O . GLN A 1 180 ? -15.683 12.245 -4.465 1.00 82.69 180 GLN A O 1
ATOM 1385 N N . ASN A 1 181 ? -15.000 10.340 -3.493 1.00 82.31 181 ASN A N 1
ATOM 1386 C CA . ASN A 1 181 ? -16.289 9.979 -2.903 1.00 82.31 181 ASN A CA 1
ATOM 1387 C C . ASN A 1 181 ? -16.570 10.675 -1.554 1.00 82.31 181 ASN A C 1
ATOM 1389 O O . ASN A 1 181 ? -17.573 10.380 -0.908 1.00 82.31 181 ASN A O 1
ATOM 1393 N N . ASN A 1 182 ? -15.737 11.640 -1.141 1.00 77.56 182 ASN A N 1
ATOM 1394 C CA . ASN A 1 182 ? -15.778 12.322 0.163 1.00 77.56 182 ASN A CA 1
ATOM 1395 C C . ASN A 1 182 ? -15.521 11.398 1.371 1.00 77.56 182 ASN A C 1
ATOM 1397 O O . ASN A 1 182 ? -15.824 11.756 2.511 1.00 77.56 182 ASN A O 1
ATOM 1401 N N . GLU A 1 183 ? -14.923 10.228 1.152 1.00 83.69 183 GLU A N 1
ATOM 1402 C CA . GLU A 1 183 ? -14.528 9.301 2.206 1.00 83.69 183 GLU A CA 1
ATOM 1403 C C . GLU A 1 183 ? -13.077 9.551 2.628 1.00 83.69 183 GLU A C 1
ATOM 1405 O O . GLU A 1 183 ? -12.112 9.213 1.942 1.00 83.69 183 GLU A O 1
ATOM 1410 N N . VAL A 1 184 ? -12.913 10.143 3.809 1.00 87.88 184 VAL A N 1
ATOM 1411 C CA . VAL A 1 184 ? -11.600 10.563 4.323 1.00 87.88 184 VAL A CA 1
ATOM 1412 C C . VAL A 1 184 ? -10.914 9.468 5.157 1.00 87.88 184 VAL A C 1
ATOM 1414 O O . VAL A 1 184 ? -9.700 9.501 5.379 1.00 87.88 184 VAL A O 1
ATOM 1417 N N . THR A 1 185 ? -11.664 8.456 5.602 1.00 89.25 185 THR A N 1
ATOM 1418 C CA . THR A 1 185 ? -11.167 7.385 6.480 1.00 89.25 185 THR A CA 1
ATOM 1419 C C . THR A 1 185 ? -9.972 6.617 5.895 1.00 89.25 185 THR A C 1
ATOM 1421 O O . THR A 1 185 ? -8.980 6.473 6.619 1.00 89.25 185 THR A O 1
ATOM 1424 N N . PRO A 1 186 ? -9.977 6.181 4.616 1.00 89.75 186 PRO A N 1
ATOM 1425 C CA . PRO A 1 186 ? -8.837 5.464 4.036 1.00 89.75 186 PRO A CA 1
ATOM 1426 C C . PRO A 1 186 ? -7.570 6.327 3.964 1.00 89.75 186 PRO A C 1
ATOM 1428 O O . PRO A 1 186 ? -6.474 5.864 4.279 1.00 89.75 186 PRO A O 1
ATOM 1431 N N . ALA A 1 187 ? -7.716 7.613 3.637 1.00 90.00 187 ALA A N 1
ATOM 1432 C CA . ALA A 1 187 ? -6.598 8.550 3.582 1.00 90.00 187 ALA A CA 1
ATOM 1433 C C . ALA A 1 187 ? -6.001 8.829 4.974 1.00 90.00 187 ALA A C 1
ATOM 1435 O O . ALA A 1 187 ? -4.783 8.913 5.132 1.00 90.00 187 ALA A O 1
ATOM 1436 N N . LEU A 1 188 ? -6.839 8.913 6.012 1.00 91.25 188 LEU A N 1
ATOM 1437 C CA . LEU A 1 188 ? -6.377 9.063 7.395 1.00 91.25 188 LEU A CA 1
ATOM 1438 C C . LEU A 1 188 ? -5.656 7.816 7.917 1.00 91.25 188 LEU A C 1
ATOM 1440 O O . LEU A 1 188 ? -4.676 7.953 8.654 1.00 91.25 188 LEU A O 1
ATOM 1444 N N . ALA A 1 189 ? -6.110 6.618 7.537 1.00 91.75 189 ALA A N 1
ATOM 1445 C CA . ALA A 1 189 ? -5.403 5.375 7.840 1.00 91.75 189 ALA A CA 1
ATOM 1446 C C . ALA A 1 189 ? -4.004 5.381 7.200 1.00 91.75 189 ALA A C 1
ATOM 1448 O O . ALA A 1 189 ? -3.006 5.178 7.894 1.00 91.75 189 ALA A O 1
ATOM 1449 N N . TRP A 1 190 ? -3.917 5.771 5.924 1.00 89.94 190 TRP A N 1
ATOM 1450 C CA . TRP A 1 190 ? -2.641 5.936 5.227 1.00 89.94 190 TRP A CA 1
ATOM 1451 C C . TRP A 1 190 ? -1.719 6.962 5.914 1.00 89.94 190 TRP A C 1
ATOM 1453 O O . TRP A 1 190 ? -0.512 6.728 6.056 1.00 89.94 190 TRP A O 1
ATOM 1463 N N . CYS A 1 191 ? -2.265 8.081 6.412 1.00 91.19 191 CYS A N 1
ATOM 1464 C CA . CYS A 1 191 ? -1.499 9.054 7.197 1.00 91.19 191 CYS A CA 1
ATOM 1465 C C . CYS A 1 191 ? -0.953 8.462 8.503 1.00 91.19 191 CYS A C 1
ATOM 1467 O O . CYS A 1 191 ? 0.188 8.751 8.871 1.00 91.19 191 CYS A O 1
ATOM 1469 N N . ALA A 1 192 ? -1.733 7.632 9.200 1.00 90.88 192 ALA A N 1
ATOM 1470 C CA . ALA A 1 192 ? -1.295 6.986 10.435 1.00 90.88 192 ALA A CA 1
ATOM 1471 C C . ALA A 1 192 ? -0.122 6.023 10.187 1.00 90.88 192 ALA A C 1
ATOM 1473 O O . ALA A 1 192 ? 0.858 6.039 10.938 1.00 90.88 192 ALA A O 1
ATOM 1474 N N . GLU A 1 193 ? -0.181 5.255 9.099 1.00 87.31 193 GLU A N 1
ATOM 1475 C CA . GLU A 1 193 ? 0.883 4.338 8.675 1.00 87.31 193 GLU A CA 1
ATOM 1476 C C . GLU A 1 193 ? 2.167 5.081 8.275 1.00 87.31 193 GLU A C 1
ATOM 1478 O O . GLU A 1 193 ? 3.278 4.658 8.604 1.00 87.31 193 GLU A O 1
ATOM 1483 N N . ASN A 1 194 ? 2.029 6.244 7.631 1.00 87.94 194 ASN A N 1
ATOM 1484 C CA . ASN A 1 194 ? 3.147 7.034 7.109 1.00 87.94 194 ASN A CA 1
ATOM 1485 C C . ASN A 1 194 ? 3.561 8.211 8.012 1.00 87.94 194 ASN A C 1
ATOM 1487 O O . ASN A 1 194 ? 4.369 9.054 7.608 1.00 87.94 194 ASN A O 1
ATOM 1491 N N . LYS A 1 195 ? 3.075 8.263 9.259 1.00 88.81 195 LYS A N 1
ATOM 1492 C CA . LYS A 1 195 ? 3.221 9.412 10.174 1.00 88.81 195 LYS A CA 1
ATOM 1493 C C . LYS A 1 195 ? 4.657 9.919 10.328 1.00 88.81 195 LYS A C 1
ATOM 1495 O O . LYS A 1 195 ? 4.903 11.124 10.341 1.00 88.81 195 LYS A O 1
ATOM 1500 N N . SER A 1 196 ? 5.630 9.014 10.441 1.00 87.81 196 SER A N 1
ATOM 1501 C CA . SER A 1 196 ? 7.044 9.384 10.601 1.00 87.81 196 SER A CA 1
ATOM 1502 C C . SER A 1 196 ? 7.631 10.043 9.346 1.00 87.81 196 SER A C 1
ATOM 1504 O O . SER A 1 196 ? 8.420 10.981 9.468 1.00 87.81 196 SER A O 1
ATOM 1506 N N . ARG A 1 197 ? 7.220 9.597 8.150 1.00 86.81 197 ARG A N 1
ATOM 1507 C CA . ARG A 1 197 ? 7.618 10.177 6.857 1.00 86.81 197 ARG A CA 1
ATOM 1508 C C . ARG A 1 197 ? 6.969 11.543 6.661 1.00 86.81 197 ARG A C 1
ATOM 1510 O O . ARG A 1 197 ? 7.677 12.503 6.373 1.00 86.81 197 ARG A O 1
ATOM 1517 N N . LEU A 1 198 ? 5.665 11.645 6.927 1.00 89.25 198 LEU A N 1
ATOM 1518 C CA . LEU A 1 198 ? 4.907 12.896 6.822 1.00 89.25 198 LEU A CA 1
ATOM 1519 C C . LEU A 1 198 ? 5.438 13.981 7.766 1.00 89.25 198 LEU A C 1
ATOM 1521 O O . LEU A 1 198 ? 5.542 15.143 7.380 1.00 89.25 198 LEU A O 1
ATOM 1525 N N . LYS A 1 199 ? 5.849 13.604 8.984 1.00 87.62 199 LYS A N 1
ATOM 1526 C CA . LYS A 1 199 ? 6.465 14.541 9.932 1.00 87.62 199 LYS A CA 1
ATOM 1527 C C . LYS A 1 199 ? 7.814 15.068 9.430 1.00 87.62 199 LYS A C 1
ATOM 1529 O O . LYS A 1 199 ? 8.098 16.249 9.607 1.00 87.62 199 LYS A O 1
ATOM 1534 N N . LYS A 1 200 ? 8.637 14.217 8.805 1.00 91.06 200 LYS A N 1
ATOM 1535 C CA . LYS A 1 200 ? 9.932 14.621 8.228 1.00 91.06 200 LYS A CA 1
ATOM 1536 C C . LYS A 1 200 ? 9.759 15.566 7.038 1.00 91.06 200 LYS A C 1
ATOM 1538 O O . LYS A 1 200 ? 10.495 16.539 6.949 1.00 91.06 200 LYS A O 1
ATOM 1543 N N . SER A 1 201 ? 8.769 15.316 6.179 1.00 87.94 201 SER A N 1
ATOM 1544 C CA . SER A 1 201 ? 8.463 16.177 5.029 1.00 87.94 201 SER A CA 1
ATOM 1545 C C . SER A 1 201 ? 7.616 17.406 5.374 1.00 87.94 201 SER A C 1
ATOM 1547 O O . SER A 1 201 ? 7.287 18.180 4.483 1.00 87.94 201 SER A O 1
ATOM 1549 N N . LYS A 1 202 ? 7.248 17.597 6.653 1.00 86.69 202 LYS A N 1
ATOM 1550 C CA . LYS A 1 202 ? 6.354 18.676 7.116 1.00 86.69 202 LYS A CA 1
ATOM 1551 C C . LYS A 1 202 ? 5.036 18.736 6.323 1.00 86.69 202 LYS A C 1
ATOM 1553 O O . LYS A 1 202 ? 4.495 19.816 6.089 1.00 86.69 202 LYS A O 1
ATOM 1558 N N . SER A 1 203 ? 4.519 17.576 5.912 1.00 88.19 203 SER A N 1
ATOM 1559 C CA . SER A 1 203 ? 3.292 17.495 5.118 1.00 88.19 203 SER A CA 1
ATOM 1560 C C . SER A 1 203 ? 2.076 17.976 5.912 1.00 88.19 203 SER A C 1
ATOM 1562 O O . SER A 1 203 ? 1.886 17.602 7.070 1.00 88.19 203 SER A O 1
ATOM 1564 N N . LYS A 1 204 ? 1.222 18.770 5.257 1.00 87.81 204 LYS A N 1
ATOM 1565 C CA . LYS A 1 204 ? -0.062 19.246 5.798 1.00 87.81 204 LYS A CA 1
ATOM 1566 C C . LYS A 1 204 ? -1.222 18.284 5.519 1.00 87.81 204 LYS A C 1
ATOM 1568 O O . LYS A 1 204 ? -2.345 18.583 5.905 1.00 87.81 204 LYS A O 1
ATOM 1573 N N . LEU A 1 205 ? -0.971 17.144 4.869 1.00 88.88 205 LEU A N 1
ATOM 1574 C CA . LEU A 1 205 ? -2.023 16.241 4.392 1.00 88.88 205 LEU A CA 1
ATOM 1575 C C . LEU A 1 205 ? -2.981 15.809 5.508 1.00 88.88 205 LEU A C 1
ATOM 1577 O O . LEU A 1 205 ? -4.185 15.978 5.368 1.00 88.88 205 LEU A O 1
ATOM 1581 N N . GLU A 1 206 ? -2.460 15.312 6.636 1.00 90.00 206 GLU A N 1
ATOM 1582 C CA . GLU A 1 206 ? -3.308 14.874 7.754 1.00 90.00 206 GLU A CA 1
ATOM 1583 C C . GLU A 1 206 ? -4.201 16.017 8.251 1.00 90.00 206 GLU A C 1
ATOM 1585 O O . GLU A 1 206 ? -5.388 15.818 8.483 1.00 90.00 206 GLU A O 1
ATOM 1590 N N . PHE A 1 207 ? -3.657 17.228 8.357 1.00 88.94 207 PHE A N 1
ATOM 1591 C CA . PHE A 1 207 ? -4.419 18.400 8.769 1.00 88.94 207 PHE A CA 1
ATOM 1592 C C . PHE A 1 207 ? -5.549 18.733 7.782 1.00 88.94 207 PHE A C 1
ATOM 1594 O O . PHE A 1 207 ? -6.689 18.896 8.213 1.00 88.94 207 PHE A O 1
ATOM 1601 N N . LEU A 1 208 ? -5.270 18.749 6.474 1.00 87.81 208 LEU A N 1
ATOM 1602 C CA . LEU A 1 208 ? -6.279 19.004 5.437 1.00 87.81 208 LEU A CA 1
ATOM 1603 C C . LEU A 1 208 ? -7.389 17.942 5.441 1.00 87.81 208 LEU A C 1
ATOM 1605 O O . LEU A 1 208 ? -8.567 18.278 5.355 1.00 87.81 208 LEU A O 1
ATOM 1609 N N . LEU A 1 209 ? -7.037 16.667 5.629 1.00 89.88 209 LEU A N 1
ATOM 1610 C CA . LEU A 1 209 ? -8.010 15.578 5.751 1.00 89.88 209 LEU A CA 1
ATOM 1611 C C . LEU A 1 209 ? -8.897 15.746 6.994 1.00 89.88 209 LEU A C 1
ATOM 1613 O O . LEU A 1 209 ? -10.116 15.602 6.917 1.00 89.88 209 LEU A O 1
ATOM 1617 N N . ARG A 1 210 ? -8.314 16.110 8.142 1.00 90.69 210 ARG A N 1
ATOM 1618 C CA . ARG A 1 210 ? -9.081 16.387 9.369 1.00 90.69 210 ARG A CA 1
ATOM 1619 C C . ARG A 1 210 ? -10.006 17.597 9.209 1.00 90.69 210 ARG A C 1
ATOM 1621 O O . ARG A 1 210 ? -11.110 17.589 9.752 1.00 90.69 210 ARG A O 1
ATOM 1628 N N . LEU A 1 211 ? -9.589 18.621 8.460 1.00 88.06 211 LEU A N 1
ATOM 1629 C CA . LEU A 1 211 ? -10.464 19.739 8.102 1.00 88.06 211 LEU A CA 1
ATOM 1630 C C . LEU A 1 211 ? -11.624 19.280 7.218 1.00 88.06 211 LEU A C 1
ATOM 1632 O O . LEU A 1 211 ? -12.761 19.650 7.501 1.00 88.06 211 LEU A O 1
ATOM 1636 N N . GLN A 1 212 ? -11.364 18.451 6.203 1.00 85.38 212 GLN A N 1
ATOM 1637 C CA . GLN A 1 212 ? -12.416 17.911 5.341 1.00 85.38 212 GLN A CA 1
ATOM 1638 C C . GLN A 1 212 ? -13.446 17.113 6.151 1.00 85.38 212 GLN A C 1
ATOM 1640 O O . GLN A 1 212 ? -14.640 17.364 6.034 1.00 85.38 212 GLN A O 1
ATOM 1645 N N . GLU A 1 213 ? -13.004 16.210 7.030 1.00 87.94 213 GLU A N 1
ATOM 1646 C CA . GLU A 1 213 ? -13.903 15.411 7.876 1.00 87.94 213 GLU A CA 1
ATOM 1647 C C . GLU A 1 213 ? -14.741 16.297 8.821 1.00 87.94 213 GLU A C 1
ATOM 1649 O O . GLU A 1 213 ? -15.945 16.088 8.971 1.00 87.94 213 GLU A O 1
ATOM 1654 N N . PHE A 1 214 ? -14.149 17.353 9.396 1.00 88.31 214 PHE A N 1
ATO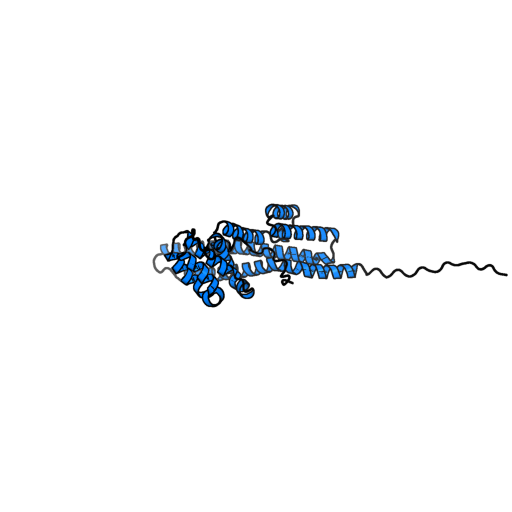M 1655 C CA . PHE A 1 214 ? -14.906 18.359 10.149 1.00 88.31 214 PHE A CA 1
ATOM 1656 C C . PHE A 1 214 ? -15.976 19.038 9.285 1.00 88.31 214 PHE A C 1
ATOM 1658 O O . PHE A 1 214 ? -17.121 19.186 9.712 1.00 88.31 214 PHE A O 1
ATOM 1665 N N . VAL A 1 215 ? -15.611 19.446 8.071 1.00 82.81 215 VAL A N 1
ATOM 1666 C CA . VAL A 1 215 ? -16.517 20.105 7.131 1.00 82.81 215 VAL A CA 1
ATOM 1667 C C . VAL A 1 215 ? -17.689 19.190 6.760 1.00 82.81 215 VAL A C 1
ATOM 1669 O O . VAL A 1 215 ? -18.826 19.664 6.706 1.00 82.81 215 VAL A O 1
ATOM 1672 N N . GLU A 1 216 ? -17.463 17.885 6.595 1.00 84.19 216 GLU A N 1
ATOM 1673 C CA . GLU A 1 216 ? -18.544 16.917 6.366 1.00 84.19 216 GLU A CA 1
ATOM 1674 C C . GLU A 1 216 ? -19.519 16.836 7.557 1.00 84.19 216 GLU A C 1
ATOM 1676 O O . GLU A 1 216 ? -20.736 16.845 7.350 1.00 84.19 216 GLU A O 1
ATOM 1681 N N . PHE A 1 217 ? -19.039 16.887 8.809 1.00 86.50 217 PHE A N 1
ATOM 1682 C CA . PHE A 1 217 ? -19.935 16.983 9.977 1.00 86.50 217 PHE A CA 1
ATOM 1683 C C . PHE A 1 217 ? -20.789 18.260 9.964 1.00 86.50 217 PHE A C 1
ATOM 1685 O O . PHE A 1 217 ? -21.970 18.223 10.331 1.00 86.50 217 PHE A O 1
ATOM 1692 N N . VAL A 1 218 ? -20.218 19.388 9.525 1.00 84.50 218 VAL A N 1
ATOM 1693 C CA . VAL A 1 218 ? -20.953 20.656 9.389 1.00 84.50 218 VAL A CA 1
ATOM 1694 C C . VAL A 1 218 ? -22.016 20.560 8.289 1.00 84.50 218 VAL A C 1
ATOM 1696 O O . VAL A 1 218 ? -23.156 20.976 8.518 1.00 84.50 218 VAL A O 1
ATOM 1699 N N . LYS A 1 219 ? -21.709 19.954 7.129 1.00 80.19 219 LYS A N 1
ATOM 1700 C CA . LYS A 1 219 ? -22.702 19.708 6.060 1.00 80.19 219 LYS A CA 1
ATOM 1701 C C . LYS A 1 219 ? -23.855 18.832 6.535 1.00 80.19 219 LYS A C 1
ATOM 1703 O O . LYS A 1 219 ? -25.010 19.132 6.235 1.00 80.19 219 LYS A O 1
ATOM 1708 N N . ALA A 1 220 ? -23.548 17.795 7.313 1.00 84.75 220 ALA A N 1
ATOM 1709 C CA . ALA A 1 220 ? -24.534 16.896 7.906 1.00 84.75 220 ALA A CA 1
ATOM 1710 C C . ALA A 1 220 ? -25.387 17.561 9.007 1.00 84.75 220 ALA A C 1
ATOM 1712 O O . ALA A 1 220 ? -26.246 16.908 9.597 1.00 84.75 220 ALA A O 1
ATOM 1713 N N . LYS A 1 221 ? -25.168 18.856 9.298 1.00 82.56 221 LYS A N 1
ATOM 1714 C CA . LYS A 1 221 ? -25.824 19.627 10.369 1.00 82.56 221 LYS A CA 1
ATOM 1715 C C . LYS A 1 221 ? -25.620 19.017 11.759 1.00 82.56 221 LYS A C 1
ATOM 1717 O O . LYS A 1 221 ? -26.391 19.288 12.679 1.00 82.56 221 LYS A O 1
ATOM 1722 N N . ASN A 1 222 ? -24.560 18.230 11.940 1.00 86.06 222 ASN A N 1
ATOM 1723 C CA . ASN A 1 222 ? -24.243 17.590 13.207 1.00 86.06 222 ASN A CA 1
ATOM 1724 C C . ASN A 1 222 ? -23.254 18.441 14.016 1.00 86.06 222 ASN A C 1
ATOM 1726 O O . ASN A 1 222 ? -22.097 18.075 14.230 1.00 86.06 222 ASN A O 1
ATOM 1730 N N . CYS A 1 223 ? -23.708 19.619 14.452 1.00 85.69 223 CYS A N 1
ATOM 1731 C CA . CYS A 1 223 ? -22.848 20.617 15.094 1.00 85.69 223 CYS A CA 1
ATOM 1732 C C . CYS A 1 223 ? -22.190 20.106 16.386 1.00 85.69 223 CYS A C 1
ATOM 1734 O O . CYS A 1 223 ? -21.048 20.457 16.677 1.00 85.69 223 CYS A O 1
ATOM 1736 N N . ILE A 1 224 ? -22.885 19.260 17.154 1.00 89.62 224 ILE A N 1
ATOM 1737 C CA . ILE A 1 224 ? -22.358 18.698 18.407 1.00 89.62 224 ILE A CA 1
ATOM 1738 C C . ILE A 1 224 ? -21.158 17.790 18.112 1.00 89.62 224 ILE A C 1
ATOM 1740 O O . ILE A 1 224 ? -20.104 17.947 18.734 1.00 89.62 224 ILE A O 1
ATOM 1744 N N . GLN A 1 225 ? -21.286 16.885 17.133 1.00 90.19 225 GLN A N 1
ATOM 1745 C CA . GLN A 1 225 ? -20.176 16.022 16.724 1.00 90.19 225 GLN A CA 1
ATOM 1746 C C . GLN A 1 225 ? -19.036 16.823 16.094 1.00 90.19 225 GLN A C 1
ATOM 1748 O O . GLN A 1 225 ? -17.883 16.572 16.435 1.00 90.19 225 GLN A O 1
ATOM 1753 N N . ALA A 1 226 ? -19.334 17.831 15.269 1.00 88.81 226 ALA A N 1
ATOM 1754 C CA . ALA A 1 226 ? -18.319 18.704 14.679 1.00 88.81 226 ALA A CA 1
ATOM 1755 C C . ALA A 1 226 ? -17.464 19.406 15.754 1.00 88.81 226 ALA A C 1
ATOM 1757 O O . ALA A 1 226 ? -16.235 19.403 15.678 1.00 88.81 226 ALA A O 1
ATOM 1758 N N . ILE A 1 227 ? -18.090 19.961 16.799 1.00 89.44 227 ILE A N 1
ATOM 1759 C CA . ILE A 1 227 ? -17.378 20.629 17.904 1.00 89.44 227 ILE A CA 1
ATOM 1760 C C . ILE A 1 227 ? -16.532 19.629 18.702 1.00 89.44 227 ILE A C 1
ATOM 1762 O O . ILE A 1 227 ? -15.372 19.912 19.017 1.00 89.44 227 ILE A O 1
ATOM 1766 N N . ALA A 1 228 ? -17.089 18.458 19.029 1.00 93.00 228 ALA A N 1
ATOM 1767 C CA . ALA A 1 228 ? -16.352 17.406 19.728 1.00 93.00 228 ALA A CA 1
ATOM 1768 C C . ALA A 1 228 ? -15.139 16.931 18.909 1.00 93.00 228 ALA A C 1
ATOM 1770 O O . ALA A 1 228 ? -14.036 16.782 19.442 1.00 93.00 228 ALA A O 1
ATOM 1771 N N . TYR A 1 229 ? -15.326 16.767 17.601 1.00 92.19 229 TYR A N 1
ATOM 1772 C CA . TYR A 1 229 ? -14.286 16.393 16.656 1.00 92.19 229 TYR A CA 1
ATOM 1773 C C . TYR A 1 229 ? -13.177 17.449 16.576 1.00 92.19 229 TYR A C 1
ATOM 1775 O O . TYR A 1 229 ? -12.000 17.117 16.729 1.00 92.19 229 TYR A O 1
ATOM 1783 N N . ALA A 1 230 ? -13.534 18.728 16.412 1.00 90.94 230 ALA A N 1
ATOM 1784 C CA . ALA A 1 230 ? -12.572 19.826 16.341 1.00 90.94 230 ALA A CA 1
ATOM 1785 C C . ALA A 1 230 ? -11.704 19.905 17.605 1.00 90.94 230 ALA A C 1
ATOM 1787 O O . ALA A 1 230 ? -10.479 20.009 17.525 1.00 90.94 230 ALA A O 1
ATOM 1788 N N . ARG A 1 231 ? -12.319 19.768 18.784 1.00 90.44 231 ARG A N 1
ATOM 1789 C CA . ARG A 1 231 ? -11.590 19.729 20.060 1.00 90.44 231 ARG A CA 1
ATOM 1790 C C . ARG A 1 231 ? -10.588 18.580 20.128 1.00 90.44 231 ARG A C 1
ATOM 1792 O O . ARG A 1 231 ? -9.498 18.761 20.659 1.00 90.44 231 ARG A O 1
ATOM 1799 N N . LYS A 1 232 ? -10.947 17.411 19.595 1.00 92.94 232 LYS A N 1
ATOM 1800 C CA . LYS A 1 232 ? -10.111 16.209 19.657 1.00 92.94 232 LYS A CA 1
ATOM 1801 C C . LYS A 1 232 ? -8.969 16.219 18.638 1.00 92.94 232 LYS A C 1
ATOM 1803 O O . LYS A 1 232 ? -7.845 15.880 18.995 1.00 92.94 232 LYS A O 1
ATOM 1808 N N . TYR A 1 233 ? -9.249 16.574 17.384 1.00 90.44 233 TYR A N 1
ATOM 1809 C CA . TYR A 1 233 ? -8.314 16.371 16.271 1.00 90.44 233 TYR A CA 1
ATOM 1810 C C . TYR A 1 233 ? -7.721 17.660 15.699 1.00 90.44 233 TYR A C 1
ATOM 1812 O O . TYR A 1 233 ? -6.613 17.624 15.169 1.00 90.44 233 TYR A O 1
ATOM 1820 N N . LEU A 1 234 ? -8.415 18.795 15.820 1.00 89.12 234 LEU A N 1
ATO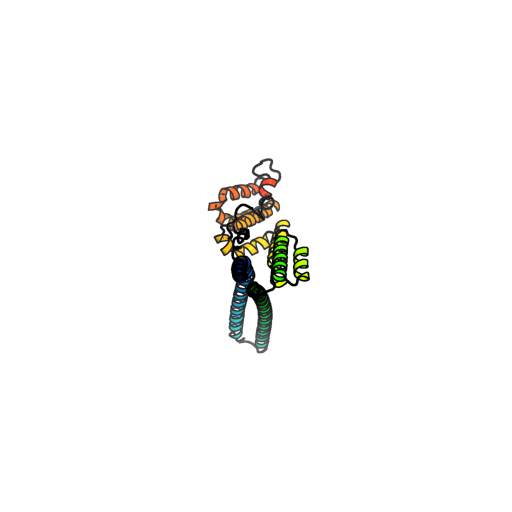M 1821 C CA . LEU A 1 234 ? -7.972 20.071 15.252 1.00 89.12 234 LEU A CA 1
ATOM 1822 C C . LEU A 1 234 ? -7.246 20.965 16.267 1.00 89.12 234 LEU A C 1
ATOM 1824 O O . LEU A 1 234 ? -6.336 21.698 15.888 1.00 89.12 234 LEU A O 1
ATOM 1828 N N . ALA A 1 235 ? -7.576 20.868 17.559 1.00 88.06 235 ALA A N 1
ATOM 1829 C CA . ALA A 1 235 ? -6.932 21.657 18.615 1.00 88.06 235 ALA A CA 1
ATOM 1830 C C . ALA A 1 235 ? -5.386 21.569 18.642 1.00 88.06 235 ALA A C 1
ATOM 1832 O O . ALA A 1 235 ? -4.755 22.617 18.799 1.00 88.06 235 ALA A O 1
ATOM 1833 N N . PRO A 1 236 ? -4.742 20.399 18.415 1.00 89.06 236 PRO A N 1
ATOM 1834 C CA . PRO A 1 236 ? -3.277 20.307 18.370 1.00 89.06 236 PRO A CA 1
ATOM 1835 C C . PRO A 1 236 ? -2.618 21.156 17.272 1.00 89.06 236 PRO A C 1
ATOM 1837 O O . PRO A 1 236 ? -1.437 21.479 17.373 1.00 89.06 236 PRO A O 1
ATOM 1840 N N . TRP A 1 237 ? -3.368 21.536 16.234 1.00 87.38 237 TRP A N 1
ATOM 1841 C CA . TRP A 1 237 ? -2.883 22.335 15.105 1.00 87.38 237 TRP A CA 1
ATOM 1842 C C . TRP A 1 237 ? -3.052 23.845 15.322 1.00 87.38 237 TRP A C 1
ATOM 1844 O O . TRP A 1 237 ? -2.613 24.641 14.490 1.00 87.38 237 TRP A O 1
ATOM 1854 N N . GLY A 1 238 ? -3.647 24.253 16.450 1.00 83.44 238 GLY A N 1
ATOM 1855 C CA . GLY A 1 238 ? -3.948 25.647 16.778 1.00 83.44 238 GLY A CA 1
ATOM 1856 C C . GLY A 1 238 ? -2.737 26.576 16.740 1.00 83.44 238 GLY A C 1
ATOM 1857 O O . GLY A 1 238 ? -2.850 27.689 16.241 1.00 83.44 238 GLY A O 1
ATOM 1858 N N . SER A 1 239 ? -1.564 26.129 17.190 1.00 84.75 239 SER A N 1
ATOM 1859 C CA . SER A 1 239 ? -0.355 26.968 17.210 1.00 84.75 239 SER A CA 1
ATOM 1860 C C . SER A 1 239 ? 0.129 27.373 15.814 1.00 84.75 239 SER A C 1
ATOM 1862 O O . SER A 1 239 ? 0.617 28.486 15.640 1.00 84.75 239 SER A O 1
ATOM 1864 N N . ASN A 1 240 ? -0.039 26.497 14.820 1.00 85.12 240 ASN A N 1
ATOM 1865 C CA . ASN A 1 240 ? 0.524 26.677 13.479 1.00 85.12 240 ASN A CA 1
ATOM 1866 C C . ASN A 1 240 ? -0.528 27.071 12.426 1.00 85.12 240 ASN A C 1
ATOM 1868 O O . ASN A 1 240 ? -0.179 27.678 11.417 1.00 85.12 240 ASN A O 1
ATOM 1872 N N . HIS A 1 241 ? -1.808 26.749 12.650 1.00 84.56 241 HIS A N 1
ATOM 1873 C CA . HIS A 1 241 ? -2.873 26.873 11.643 1.00 84.56 241 HIS A CA 1
ATOM 1874 C C . HIS A 1 241 ? -4.124 27.615 12.145 1.00 84.56 241 HIS A C 1
ATOM 1876 O O . HIS A 1 241 ? -5.214 27.443 11.600 1.00 84.56 241 HIS A O 1
ATOM 1882 N N . MET A 1 242 ? -3.994 28.475 13.165 1.00 86.75 242 MET A N 1
ATOM 1883 C CA . MET A 1 242 ? -5.141 29.151 13.796 1.00 86.75 242 MET A CA 1
ATOM 1884 C C . MET A 1 242 ? -6.054 29.887 12.804 1.00 86.75 242 MET A C 1
ATOM 1886 O O . MET A 1 242 ? -7.272 29.787 12.910 1.00 86.75 242 MET A O 1
ATOM 1890 N N . LYS A 1 243 ? -5.489 30.604 11.822 1.00 84.69 243 LYS A N 1
ATOM 1891 C CA . LYS A 1 243 ? -6.279 31.364 10.833 1.00 84.69 243 LYS A CA 1
ATOM 1892 C C . LYS A 1 243 ? -7.194 30.456 10.008 1.00 84.69 243 LYS A C 1
ATOM 1894 O O . LYS A 1 243 ? -8.348 30.790 9.755 1.00 84.69 243 LYS A O 1
ATOM 1899 N N . GLU A 1 244 ? -6.678 29.300 9.609 1.00 82.69 244 GLU A N 1
ATOM 1900 C CA . GLU A 1 244 ? -7.410 28.316 8.814 1.00 82.69 244 GLU A CA 1
ATOM 1901 C C . GLU A 1 244 ? -8.481 27.619 9.660 1.00 82.69 244 GLU A C 1
ATOM 1903 O O . GLU A 1 244 ? -9.634 27.513 9.245 1.00 82.69 244 GLU A O 1
ATOM 1908 N N . LEU A 1 245 ? -8.142 27.275 10.907 1.00 85.06 245 LEU A N 1
ATOM 1909 C CA . LEU A 1 245 ? -9.088 26.735 11.882 1.00 85.06 245 LEU A CA 1
ATOM 1910 C C . LEU A 1 245 ? -10.232 27.698 12.192 1.00 85.06 245 LEU A C 1
ATOM 1912 O O . LEU A 1 245 ? -11.382 27.272 12.230 1.00 85.06 245 LEU A O 1
ATOM 1916 N N . GLN A 1 246 ? -9.950 28.986 12.388 1.00 85.44 246 GLN A N 1
ATOM 1917 C CA . GLN A 1 246 ? -10.979 30.005 12.608 1.00 85.44 246 GLN A CA 1
ATOM 1918 C C . GLN A 1 246 ? -11.910 30.115 11.401 1.00 85.44 246 GLN A C 1
ATOM 1920 O O . GLN A 1 246 ? -13.130 30.128 11.572 1.00 85.44 246 GLN A O 1
ATOM 1925 N N . ARG A 1 247 ? -11.350 30.121 10.183 1.00 80.94 247 ARG A N 1
ATOM 1926 C CA . ARG A 1 247 ? -12.130 30.176 8.941 1.00 80.94 247 ARG A CA 1
ATOM 1927 C C . ARG A 1 247 ? -13.062 28.974 8.799 1.00 80.94 247 ARG A C 1
ATOM 1929 O O . ARG A 1 247 ? -14.231 29.148 8.468 1.00 80.94 247 ARG A O 1
ATOM 1936 N N . VAL A 1 248 ? -12.563 27.773 9.082 1.00 79.69 248 VAL A N 1
ATOM 1937 C CA . VAL A 1 248 ? -13.350 26.539 9.001 1.00 79.69 248 VAL A CA 1
ATOM 1938 C C . VAL A 1 248 ? -14.363 26.453 10.147 1.00 79.69 248 VAL A C 1
ATOM 1940 O O . VAL A 1 248 ? -15.522 26.143 9.908 1.00 79.69 248 VAL A O 1
ATOM 1943 N N . THR A 1 249 ? -14.005 26.832 11.374 1.00 82.19 249 THR A N 1
ATOM 1944 C CA . THR A 1 249 ? -14.933 26.832 12.524 1.00 82.19 249 THR A CA 1
ATOM 1945 C C . THR A 1 249 ? -16.072 27.836 12.335 1.00 82.19 249 THR A C 1
ATOM 1947 O O . THR A 1 249 ? -17.203 27.566 12.732 1.00 82.19 249 THR A O 1
ATOM 1950 N N . ALA A 1 250 ? -15.821 28.963 11.662 1.00 83.75 250 ALA A N 1
ATOM 1951 C CA . ALA A 1 250 ? -16.854 29.938 11.323 1.00 83.75 250 ALA A CA 1
ATOM 1952 C C . ALA A 1 250 ? -17.973 29.354 10.435 1.00 83.75 250 ALA A C 1
ATOM 1954 O O . ALA A 1 250 ? -19.093 29.866 10.463 1.00 83.75 250 ALA A O 1
ATOM 1955 N N . THR A 1 251 ? -17.727 28.249 9.715 1.00 78.44 251 THR A N 1
ATOM 1956 C CA . THR A 1 251 ? -18.766 27.538 8.940 1.00 78.44 251 THR A CA 1
ATOM 1957 C C . THR A 1 251 ? -19.852 26.896 9.815 1.00 78.44 251 THR A C 1
ATOM 1959 O O . THR A 1 251 ? -20.940 26.618 9.320 1.00 78.44 251 THR A O 1
ATOM 1962 N N . LEU A 1 252 ? -19.622 26.737 11.127 1.00 80.00 252 LEU A N 1
ATOM 1963 C CA . LEU A 1 252 ? -20.678 26.357 12.078 1.00 80.00 252 LEU A CA 1
ATOM 1964 C C . LEU A 1 252 ? -21.764 27.436 12.204 1.00 80.00 252 LEU A C 1
ATOM 1966 O O . LEU A 1 252 ? -22.913 27.122 12.508 1.00 80.00 252 LEU A O 1
ATOM 1970 N N . VAL A 1 253 ? -21.395 28.704 11.998 1.00 77.81 253 VAL A N 1
ATOM 1971 C CA . VAL A 1 253 ? -22.281 29.867 12.150 1.00 77.81 253 VAL A CA 1
ATOM 1972 C C . VAL A 1 253 ? -22.787 30.332 10.786 1.00 77.81 253 VAL A C 1
ATOM 1974 O O . VAL A 1 253 ? -23.989 30.525 10.591 1.00 77.81 253 VAL A O 1
ATOM 1977 N N . PHE A 1 254 ? -21.883 30.476 9.815 1.00 71.06 254 PHE A N 1
ATOM 1978 C CA . PHE A 1 254 ? -22.222 30.880 8.456 1.00 71.06 254 PHE A CA 1
ATOM 1979 C C . PHE A 1 254 ? -22.628 29.656 7.630 1.00 71.06 254 PHE A C 1
ATOM 1981 O O . PHE A 1 254 ? -21.787 28.889 7.169 1.00 71.06 254 PHE A O 1
ATOM 1988 N N . ARG A 1 255 ? -23.944 29.480 7.451 1.00 62.94 255 ARG A N 1
ATOM 1989 C CA . ARG A 1 255 ? -24.528 28.390 6.654 1.00 62.94 255 ARG A CA 1
ATOM 1990 C C . ARG A 1 255 ? -24.053 28.418 5.202 1.00 62.94 255 ARG A C 1
ATOM 1992 O O . ARG A 1 255 ? -23.620 29.444 4.682 1.00 62.94 255 ARG A O 1
ATOM 1999 N N . SER A 1 256 ? -24.268 27.301 4.512 1.00 58.78 256 SER A N 1
ATOM 2000 C CA . SER A 1 256 ? -23.857 27.097 3.125 1.00 58.78 256 SER A CA 1
ATOM 2001 C C . SER A 1 256 ? -24.397 28.110 2.105 1.00 58.78 256 SER A C 1
ATOM 2003 O O . SER A 1 256 ? -23.792 28.299 1.054 1.00 58.78 256 SER A O 1
ATOM 2005 N N . ASN A 1 257 ? -25.487 28.802 2.445 1.00 59.31 257 ASN A N 1
ATOM 2006 C CA . ASN A 1 257 ? -26.108 29.868 1.656 1.00 59.31 257 ASN A CA 1
ATOM 2007 C C . ASN A 1 257 ? -25.668 31.287 2.087 1.00 59.31 257 ASN A C 1
ATOM 2009 O O . ASN A 1 257 ? -26.430 32.244 1.974 1.00 59.31 257 ASN A O 1
ATOM 2013 N N . THR A 1 258 ? -24.484 31.436 2.687 1.00 64.56 258 THR A N 1
ATOM 2014 C CA . THR A 1 258 ? -24.002 32.754 3.118 1.00 64.56 258 THR A CA 1
ATOM 2015 C C . THR A 1 258 ? -23.577 33.616 1.925 1.00 64.56 258 THR A C 1
ATOM 2017 O O . THR A 1 258 ? -22.848 33.169 1.038 1.00 64.56 258 THR A O 1
ATOM 2020 N N . ASN A 1 259 ? -23.989 34.887 1.937 1.00 61.25 259 ASN A N 1
ATOM 2021 C CA . ASN A 1 259 ? -23.528 35.906 0.988 1.00 61.25 259 ASN A CA 1
ATOM 2022 C C . ASN A 1 259 ? -22.138 36.464 1.353 1.00 61.25 259 ASN A C 1
ATOM 2024 O O . ASN A 1 259 ? -21.577 37.274 0.616 1.00 61.25 259 ASN A O 1
ATOM 2028 N N . CYS A 1 260 ? -21.555 36.039 2.480 1.00 59.53 260 CYS A N 1
ATOM 2029 C CA . CYS A 1 260 ? -20.215 36.445 2.887 1.00 59.53 260 CYS A CA 1
ATOM 2030 C C . CYS A 1 260 ? -19.155 35.698 2.064 1.00 59.53 260 CYS A C 1
ATOM 2032 O O . CYS A 1 260 ? -18.861 34.533 2.332 1.00 59.53 260 CYS A O 1
ATOM 2034 N N . ALA A 1 261 ? -18.531 36.395 1.110 1.00 64.00 261 ALA A N 1
ATOM 2035 C CA . ALA A 1 261 ? -17.472 35.873 0.240 1.00 64.00 261 ALA A CA 1
ATOM 2036 C C . ALA A 1 261 ? -16.383 35.020 0.943 1.00 64.00 261 ALA A C 1
ATOM 2038 O O . ALA A 1 261 ? -16.113 33.925 0.449 1.00 64.00 261 ALA A O 1
ATOM 2039 N N . PRO A 1 262 ? -15.799 35.412 2.101 1.00 60.72 262 PRO A N 1
ATOM 2040 C CA . PRO A 1 262 ? -14.756 34.607 2.757 1.00 60.72 262 PRO A CA 1
ATOM 2041 C C . PRO A 1 262 ? -15.237 33.247 3.291 1.00 60.72 262 PRO A C 1
ATOM 2043 O O . PRO A 1 262 ? -14.408 32.354 3.498 1.00 60.72 262 PRO A O 1
ATOM 2046 N N . TYR A 1 263 ? -16.552 33.083 3.479 1.00 60.28 263 TYR A N 1
ATOM 2047 C CA . TYR A 1 263 ? -17.201 31.895 4.046 1.00 60.28 263 TYR A CA 1
ATOM 2048 C C . TYR A 1 263 ? -18.084 31.147 3.044 1.00 60.28 263 TYR A C 1
ATOM 2050 O O . TYR A 1 263 ? -18.777 30.200 3.415 1.00 60.28 263 TYR A O 1
ATOM 2058 N N . LYS A 1 264 ? -18.073 31.556 1.770 1.00 61.00 264 LYS A N 1
ATOM 2059 C CA . LYS A 1 264 ? -18.840 30.877 0.729 1.00 61.00 264 LYS A CA 1
ATOM 2060 C C . LYS A 1 264 ? -18.287 29.464 0.545 1.00 61.00 264 LYS A C 1
ATOM 2062 O O . LYS A 1 264 ? -17.088 29.278 0.335 1.00 61.00 264 LYS A O 1
ATOM 2067 N N . VAL A 1 265 ? -19.179 28.479 0.607 1.00 53.44 265 VAL A N 1
ATOM 2068 C CA . VAL A 1 265 ? -18.867 27.040 0.572 1.00 53.44 265 VAL A CA 1
ATOM 2069 C C . VAL A 1 265 ? -17.966 26.685 -0.602 1.00 53.44 265 VAL A C 1
ATOM 2071 O O . VAL A 1 265 ? -16.955 26.030 -0.418 1.00 53.44 265 VAL A O 1
ATOM 2074 N N . SER A 1 266 ? -18.216 27.213 -1.796 1.00 50.75 266 SER A N 1
ATOM 2075 C CA . SER A 1 266 ? -17.363 26.920 -2.956 1.00 50.75 266 SER A CA 1
ATOM 2076 C C . SER A 1 266 ? -15.883 27.314 -2.783 1.00 50.75 266 SER A C 1
ATOM 2078 O O . SER A 1 266 ? -15.046 26.730 -3.452 1.00 50.75 266 SER A O 1
ATOM 2080 N N . SER A 1 267 ? -15.542 28.255 -1.889 1.00 50.06 267 SER A N 1
ATOM 2081 C CA . SER A 1 267 ? -14.154 28.681 -1.618 1.00 50.06 267 SER A CA 1
ATOM 2082 C C . SER A 1 267 ? -13.487 27.939 -0.448 1.00 50.06 267 SER A C 1
ATOM 2084 O O . SER A 1 267 ? -12.263 27.928 -0.359 1.00 50.06 267 SER A O 1
ATOM 2086 N N . ILE A 1 268 ? -14.266 27.348 0.466 1.00 53.00 268 ILE A N 1
ATOM 2087 C CA . ILE A 1 268 ? -13.748 26.587 1.624 1.00 53.00 268 ILE A CA 1
ATOM 2088 C C . ILE A 1 268 ? -13.785 25.076 1.361 1.00 53.00 268 ILE A C 1
ATOM 2090 O O . ILE A 1 268 ? -12.983 24.330 1.901 1.00 53.00 268 ILE A O 1
ATOM 2094 N N . PHE A 1 269 ? -14.707 24.611 0.525 1.00 51.44 269 PHE A N 1
ATOM 2095 C CA . PHE A 1 269 ? -14.949 23.190 0.281 1.00 51.44 269 PHE A CA 1
ATOM 2096 C C . PHE A 1 269 ? -14.1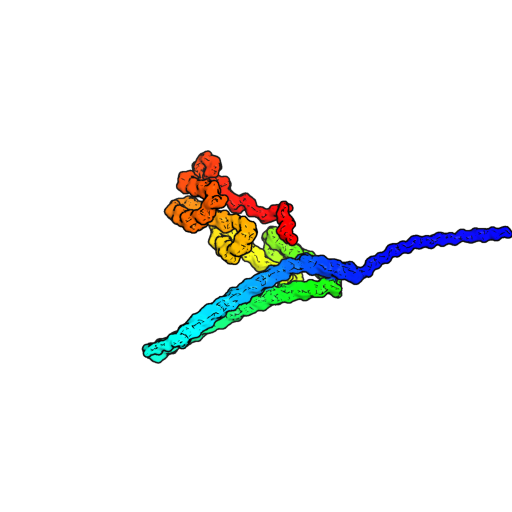43 22.665 -0.912 1.00 51.44 269 PHE A C 1
ATOM 2098 O O . PHE A 1 269 ? -14.169 21.473 -1.196 1.00 51.44 269 PHE A O 1
ATOM 2105 N N . SER A 1 270 ? -13.392 23.544 -1.582 1.00 49.97 270 SER A N 1
ATOM 2106 C CA . SER A 1 270 ? -12.414 23.192 -2.606 1.00 49.97 270 SER A CA 1
ATOM 2107 C C . SER A 1 270 ? -11.033 22.855 -2.040 1.00 49.97 270 SER A C 1
ATOM 2109 O O . SER A 1 270 ? -10.104 22.711 -2.825 1.00 49.97 270 SER A O 1
ATOM 2111 N N . VAL A 1 271 ? -10.879 22.720 -0.714 1.00 47.72 271 VAL A N 1
ATOM 2112 C CA . VAL A 1 271 ? -9.590 22.420 -0.050 1.00 47.72 271 VAL A CA 1
ATOM 2113 C C . VAL A 1 271 ? -8.934 21.135 -0.581 1.00 47.72 271 VAL A C 1
ATOM 2115 O O . VAL A 1 271 ? -7.723 20.982 -0.466 1.00 47.72 271 VAL A O 1
ATOM 2118 N N . LEU A 1 272 ? -9.705 20.252 -1.225 1.00 46.31 272 LEU A N 1
ATOM 2119 C CA . LEU A 1 272 ? -9.196 19.095 -1.971 1.00 46.31 272 LEU A CA 1
ATOM 2120 C C . LEU A 1 272 ? -9.525 19.120 -3.479 1.00 46.31 272 LEU A C 1
ATOM 2122 O O . LEU A 1 272 ? -9.102 18.221 -4.197 1.00 46.31 272 LEU A O 1
ATOM 2126 N N . SER A 1 273 ? -10.288 20.108 -3.968 1.00 41.91 273 SER A N 1
ATOM 2127 C CA . SER A 1 273 ? -10.806 20.143 -5.351 1.00 41.91 273 SER A CA 1
ATOM 2128 C C . SER A 1 273 ? -10.030 21.063 -6.297 1.00 41.91 273 SER A C 1
ATOM 2130 O O . SER A 1 273 ? -10.216 20.946 -7.504 1.00 41.91 273 SER A O 1
ATOM 2132 N N . TYR A 1 274 ? -9.191 21.966 -5.789 1.00 38.16 274 TYR A N 1
ATOM 2133 C CA . TYR A 1 274 ? -8.225 22.714 -6.595 1.00 38.16 274 TYR A CA 1
ATOM 2134 C C . TYR A 1 274 ? -6.859 22.565 -5.920 1.00 38.16 274 TYR A C 1
ATOM 2136 O O . TYR A 1 274 ? -6.699 22.951 -4.766 1.00 38.16 274 TYR A O 1
ATOM 2144 N N . ASP A 1 275 ? -5.922 21.947 -6.636 1.00 37.16 275 ASP A N 1
ATOM 2145 C CA . ASP A 1 275 ? -4.525 21.715 -6.257 1.00 37.16 275 ASP A CA 1
ATOM 2146 C C . ASP A 1 275 ? -4.280 20.733 -5.100 1.00 37.16 275 ASP A C 1
ATOM 2148 O O . ASP A 1 275 ? -3.718 21.067 -4.058 1.00 37.16 275 ASP A O 1
ATOM 2152 N N . MET A 1 276 ? -4.559 19.447 -5.341 1.00 32.22 276 MET A N 1
ATOM 2153 C CA . MET A 1 276 ? -3.508 18.476 -5.033 1.00 32.22 276 MET A CA 1
ATOM 2154 C C . MET A 1 276 ? -2.520 18.588 -6.205 1.00 32.22 276 MET A C 1
ATOM 2156 O O . MET A 1 276 ? -2.869 18.124 -7.292 1.00 32.22 276 MET A O 1
ATOM 2160 N N . PRO A 1 277 ? -1.351 19.243 -6.061 1.00 33.25 277 PRO A N 1
ATOM 2161 C CA . PRO A 1 277 ? -0.361 19.294 -7.125 1.00 33.25 277 PRO A CA 1
ATOM 2162 C C . PRO A 1 277 ? 0.238 17.894 -7.265 1.00 33.25 277 PRO A C 1
ATOM 2164 O O . PRO A 1 277 ? 1.294 17.566 -6.726 1.00 33.25 277 PRO A O 1
ATOM 2167 N N . LEU A 1 278 ? -0.475 17.019 -7.966 1.00 37.66 278 LEU A N 1
ATOM 2168 C CA . LEU A 1 278 ? 0.158 15.938 -8.690 1.00 37.66 278 LEU A CA 1
ATOM 2169 C C . LEU A 1 278 ? 0.912 16.644 -9.820 1.00 37.66 278 LEU A C 1
ATOM 2171 O O . LEU A 1 278 ? 0.304 17.037 -10.808 1.00 37.66 278 LEU A O 1
ATOM 2175 N N . CYS A 1 279 ? 2.210 16.859 -9.585 1.00 34.59 279 CYS A N 1
ATOM 2176 C CA . CYS A 1 279 ? 3.170 17.591 -10.421 1.00 34.59 279 CYS A CA 1
ATOM 2177 C C . CYS A 1 279 ? 3.198 19.116 -10.211 1.00 34.59 279 CYS A C 1
ATOM 2179 O O . CYS A 1 279 ? 2.804 19.887 -11.077 1.00 34.59 279 CYS A O 1
ATOM 2181 N N . ASP A 1 280 ? 3.767 19.556 -9.085 1.00 25.00 280 ASP A N 1
ATOM 2182 C CA . ASP A 1 280 ? 4.469 20.844 -9.058 1.00 25.00 280 ASP A CA 1
ATOM 2183 C C . ASP A 1 280 ? 5.817 20.648 -9.784 1.00 25.00 280 ASP A C 1
ATOM 2185 O O . ASP A 1 280 ? 6.729 20.002 -9.264 1.00 25.00 280 ASP A O 1
ATOM 2189 N N . GLU A 1 281 ? 5.926 21.140 -11.020 1.00 35.62 281 GLU A N 1
ATOM 2190 C CA . GLU A 1 281 ? 7.133 21.088 -11.870 1.00 35.62 281 GLU A CA 1
ATOM 2191 C C . GLU A 1 281 ? 8.317 21.911 -11.315 1.00 35.62 281 GLU A C 1
ATOM 2193 O O . GLU A 1 281 ? 9.352 22.036 -11.970 1.00 35.62 281 GLU A O 1
ATOM 2198 N N . SER A 1 282 ? 8.208 22.462 -10.103 1.00 29.55 282 SER A N 1
ATOM 2199 C CA . SER A 1 282 ? 9.197 23.388 -9.549 1.00 29.55 282 SER A CA 1
ATOM 2200 C C . SER A 1 282 ? 10.068 22.835 -8.413 1.00 29.55 282 SER A C 1
ATOM 2202 O O . SER A 1 282 ? 11.090 23.450 -8.110 1.00 29.55 282 SER A O 1
ATOM 2204 N N . ASP A 1 283 ? 9.769 21.660 -7.840 1.00 30.20 283 ASP A N 1
ATOM 2205 C CA . ASP A 1 283 ? 10.568 21.095 -6.737 1.00 30.20 283 ASP A CA 1
ATOM 2206 C C . ASP A 1 283 ? 11.270 19.787 -7.134 1.00 30.20 283 ASP A C 1
ATOM 2208 O O . ASP A 1 283 ? 10.938 18.674 -6.721 1.00 30.20 283 ASP A O 1
ATOM 2212 N N . ASN A 1 284 ? 12.300 19.946 -7.965 1.00 31.58 284 ASN A N 1
ATOM 2213 C CA . ASN A 1 284 ? 13.237 18.900 -8.380 1.00 31.58 284 ASN A CA 1
ATOM 2214 C C . ASN A 1 284 ? 14.236 18.546 -7.248 1.00 31.58 284 ASN A C 1
ATOM 2216 O O . ASN A 1 284 ? 15.440 18.418 -7.471 1.00 31.58 284 ASN A O 1
ATOM 2220 N N . SER A 1 285 ? 13.736 18.399 -6.016 1.00 28.19 285 SER A N 1
ATOM 2221 C CA . SER A 1 285 ? 14.515 18.143 -4.792 1.00 28.19 285 SER A CA 1
ATOM 2222 C C . SER A 1 285 ? 14.333 16.712 -4.256 1.00 28.19 285 SER A C 1
ATOM 2224 O O . SER A 1 285 ? 14.360 16.451 -3.055 1.00 28.19 285 SER A O 1
ATOM 2226 N N . TRP A 1 286 ? 14.165 15.752 -5.170 1.00 31.88 286 TRP A N 1
ATOM 2227 C CA . TRP A 1 286 ? 14.311 14.315 -4.894 1.00 31.88 286 TRP A CA 1
ATOM 2228 C C . TRP A 1 286 ? 15.321 13.657 -5.844 1.00 31.88 286 TRP A C 1
ATOM 2230 O O . TRP A 1 286 ? 15.074 12.582 -6.392 1.00 31.88 286 TRP A O 1
ATOM 2240 N N . ARG A 1 287 ? 16.474 14.313 -6.019 1.00 31.23 287 ARG A N 1
ATOM 2241 C CA . ARG A 1 287 ? 17.724 13.647 -6.409 1.00 31.23 287 ARG A CA 1
ATOM 2242 C C . ARG A 1 287 ? 18.520 13.259 -5.170 1.00 31.23 287 ARG A C 1
ATOM 2244 O O . ARG A 1 287 ? 18.552 14.075 -4.224 1.00 31.23 287 ARG A O 1
#

Radius of gyration: 30.61 Å; chains: 1; bounding box: 94×69×102 Å

InterPro domains:
  IPR006594 LIS1 homology motif [PS50896] (130-162)
  IPR006595 CTLH, C-terminal LisH motif [PS50897] (168-225)
  IPR006595 CTLH, C-terminal LisH motif [SM00668] (168-225)
  IPR024964 CTLH/CRA C-terminal to LisH motif domain [PF10607] (168-265)
  IPR045098 Fyv10 family [PTHR12170] (29-265)

Organism: Panicum virgatum (NCBI:txid38727)

pLDDT: mean 79.7, std 17.73, range [25.0, 97.88]